Protein AF-A0A7S0WAU7-F1 (afdb_monomer)

Sequence (303 aa):
SALPYAQNYLKLSAKELQRYGIVAAFPWTVKPIIGMTSDLFPIGGYHKRYYIALTSIIGSAAIIMLAMTDFKPGMGPMYVLGLLAVNAQVATADLLTEGKYTERMRENPSKSSDMVSFVWMCITLGGVFATVVSFFSIRSKNYNSLLWIAVPLSAQAVFTSLAGWLPEEKVGDPDAESATKRAQGKELWRKNFAVFAMSIFMAIMCLLLAVVQFLQLSNSYVDLAVTLGVTFVLSVSMYVCLPRPIANVTFFLFLTSVLSVSFGSAMSYWFTVDEKCLPDGPHFDYLFYSVYTSIIARVCGAI

Mean predicted aligned error: 9.26 Å

Radius of gyration: 21.39 Å; Cα contacts (8 Å, |Δi|>4): 270; chains: 1; bounding box: 53×40×62 Å

Foldseek 3Di:
DCQVVCCVALVDDLLLVVLLVLLLLLLLLCLVVLLLCLLLAPDQQHSQLVSLLVLLVQLLVLLVVVLPDRDHHPCSVSVSVSSNSVNNNVSSLVSSVVVQVVVVCVVPVPCNVVSVLVVVVVVLVVLLVLLVVVLVCVVVVNCSVSSVVVNVVSVVSNVCSVVCVRVTDGHPDSVVVSVVSVVVVVVVCVVQVLVVVLSVVSSVLSVVLSVCSVPPVDDPPVNVVSVVVSLVVNLVSLVVRDDPVVSVVVSVVSVVVVVPPPCPSVVVCQACPDCVVPVPGVNDDPSCVRRVVSNVCSVVVSD

Structure (mmCIF, N/CA/C/O backbone):
data_AF-A0A7S0WAU7-F1
#
_entry.id   AF-A0A7S0WAU7-F1
#
loop_
_atom_site.group_PDB
_atom_site.id
_atom_site.type_symbol
_atom_site.label_atom_id
_atom_site.label_alt_id
_atom_site.label_comp_id
_atom_site.label_asym_id
_atom_site.label_entity_id
_atom_site.label_seq_id
_atom_site.pdbx_PDB_ins_code
_atom_site.Cartn_x
_atom_site.Cartn_y
_atom_site.Cartn_z
_atom_site.occupancy
_atom_site.B_iso_or_equiv
_atom_site.auth_seq_id
_atom_site.auth_comp_id
_atom_site.auth_asym_id
_atom_site.auth_atom_id
_atom_site.pdbx_PDB_model_num
ATOM 1 N N . SER A 1 1 ? 9.818 4.533 -6.960 1.00 42.19 1 SER A N 1
ATOM 2 C CA . SER A 1 1 ? 9.218 4.242 -8.276 1.00 42.19 1 SER A CA 1
ATOM 3 C C . SER A 1 1 ? 9.916 3.049 -8.907 1.00 42.19 1 SER A C 1
ATOM 5 O O . SER A 1 1 ? 11.106 3.131 -9.160 1.00 42.19 1 SER A O 1
ATOM 7 N N . ALA A 1 2 ? 9.204 1.938 -9.122 1.00 52.84 2 ALA A N 1
ATOM 8 C CA . ALA A 1 2 ? 9.706 0.721 -9.785 1.00 52.84 2 ALA A CA 1
ATOM 9 C C . ALA A 1 2 ? 9.838 0.852 -11.322 1.00 52.84 2 ALA A C 1
ATOM 11 O O . ALA A 1 2 ? 10.379 -0.028 -11.989 1.00 52.84 2 ALA A O 1
ATOM 12 N N . LEU A 1 3 ? 9.348 1.968 -11.874 1.00 55.91 3 LEU A N 1
ATOM 13 C CA . LEU A 1 3 ? 9.282 2.285 -13.302 1.00 55.91 3 LEU A CA 1
ATOM 14 C C . LEU A 1 3 ? 10.576 2.008 -14.093 1.00 55.91 3 LEU A C 1
ATOM 16 O O . LEU A 1 3 ? 10.511 1.262 -15.071 1.00 55.91 3 LEU A O 1
ATOM 20 N N . PRO A 1 4 ? 11.753 2.528 -13.683 1.00 55.75 4 PRO A N 1
ATOM 21 C CA . PRO A 1 4 ? 12.964 2.364 -14.479 1.00 55.75 4 PRO A CA 1
ATOM 22 C C . PRO A 1 4 ? 13.487 0.922 -14.464 1.00 55.75 4 PRO A C 1
ATOM 24 O O . PRO A 1 4 ? 14.141 0.509 -15.415 1.00 55.75 4 PRO A O 1
ATOM 27 N N . TYR A 1 5 ? 13.161 0.120 -13.444 1.00 62.34 5 TYR A N 1
ATOM 28 C CA . TYR A 1 5 ? 13.482 -1.309 -13.429 1.00 62.34 5 TYR A CA 1
ATOM 29 C C . TYR A 1 5 ? 12.601 -2.090 -14.411 1.00 62.34 5 TYR A C 1
ATOM 31 O O . TYR A 1 5 ? 13.092 -2.837 -15.261 1.00 62.34 5 TYR A O 1
ATOM 39 N N . ALA A 1 6 ? 11.290 -1.853 -14.329 1.00 59.53 6 ALA A N 1
ATOM 40 C CA . ALA A 1 6 ? 10.283 -2.501 -15.159 1.00 59.53 6 ALA A CA 1
ATOM 41 C C . ALA A 1 6 ? 10.457 -2.211 -16.663 1.00 59.53 6 ALA A C 1
ATOM 43 O O . ALA A 1 6 ? 10.253 -3.094 -17.495 1.00 59.53 6 ALA A O 1
ATOM 44 N N . GLN A 1 7 ? 10.880 -0.998 -17.018 1.00 61.16 7 GLN A N 1
ATOM 45 C CA . GLN A 1 7 ? 11.096 -0.609 -18.413 1.00 61.16 7 GLN A CA 1
ATOM 46 C C . GLN A 1 7 ? 12.481 -1.018 -18.936 1.00 61.16 7 GLN A C 1
ATOM 48 O O . GLN A 1 7 ? 12.584 -1.518 -20.056 1.00 61.16 7 GLN A O 1
ATOM 53 N N . ASN A 1 8 ? 13.550 -0.877 -18.141 1.00 60.06 8 ASN A N 1
ATOM 54 C CA . ASN A 1 8 ? 14.903 -1.143 -18.642 1.00 60.06 8 ASN A CA 1
ATOM 55 C C . ASN A 1 8 ? 15.280 -2.631 -18.651 1.00 60.06 8 ASN A C 1
ATOM 57 O O . ASN A 1 8 ? 15.944 -3.056 -19.600 1.00 60.06 8 ASN A O 1
ATOM 61 N N . TYR A 1 9 ? 14.845 -3.414 -17.655 1.00 59.84 9 TYR A N 1
ATOM 62 C CA . TYR A 1 9 ? 15.254 -4.819 -17.474 1.00 59.84 9 TYR A CA 1
ATOM 63 C C . TYR A 1 9 ? 14.159 -5.806 -17.862 1.00 59.84 9 TYR A C 1
ATOM 65 O O . TYR A 1 9 ? 14.396 -6.718 -18.651 1.00 59.84 9 TYR A O 1
ATOM 73 N N . LEU A 1 10 ? 12.940 -5.586 -17.364 1.00 59.41 10 LEU A N 1
ATOM 74 C CA . LEU A 1 10 ? 11.794 -6.430 -17.706 1.00 59.41 10 LEU A CA 1
ATOM 75 C C . LEU A 1 10 ? 11.243 -6.136 -19.114 1.00 59.41 10 LEU A C 1
ATOM 77 O O . LEU A 1 10 ? 10.466 -6.939 -19.626 1.00 59.41 10 LEU A O 1
ATOM 81 N N . LYS A 1 11 ? 11.663 -5.020 -19.737 1.00 65.44 11 LYS A N 1
ATOM 82 C CA . LYS A 1 11 ? 11.239 -4.562 -21.075 1.00 65.44 11 LYS A CA 1
ATOM 83 C C . LYS A 1 11 ? 9.715 -4.511 -21.232 1.00 65.44 11 LYS A C 1
ATOM 85 O O . LYS A 1 11 ? 9.191 -4.764 -22.312 1.00 65.44 11 LYS A O 1
ATOM 90 N N . LEU A 1 12 ? 9.011 -4.180 -20.149 1.00 68.50 12 LEU A N 1
ATOM 91 C CA . LEU A 1 12 ? 7.556 -4.096 -20.159 1.00 68.50 12 LEU A CA 1
ATOM 92 C C . LEU A 1 12 ? 7.102 -2.894 -20.981 1.00 68.50 12 LEU A C 1
ATOM 94 O O . LEU A 1 12 ? 7.615 -1.783 -20.827 1.00 68.50 12 LEU A O 1
ATOM 98 N N . SER A 1 13 ? 6.092 -3.110 -21.818 1.00 71.19 13 SER A N 1
ATOM 99 C CA . SER A 1 13 ? 5.395 -2.024 -22.495 1.00 71.19 13 SER A CA 1
ATOM 100 C C . SER A 1 13 ? 4.678 -1.123 -21.482 1.00 71.19 13 SER A C 1
ATOM 102 O O . SER A 1 13 ? 4.304 -1.550 -20.386 1.00 71.19 13 SER A O 1
ATOM 104 N N . ALA A 1 14 ? 4.412 0.132 -21.859 1.00 68.88 14 ALA A N 1
ATOM 105 C CA . ALA A 1 14 ? 3.644 1.056 -21.018 1.00 68.88 14 ALA A CA 1
ATOM 106 C C . ALA A 1 14 ? 2.261 0.489 -20.626 1.00 68.88 14 ALA A C 1
ATOM 108 O O . ALA A 1 14 ? 1.788 0.721 -19.514 1.00 68.88 14 ALA A O 1
ATOM 109 N N . LYS A 1 15 ? 1.646 -0.311 -21.513 1.00 70.94 15 LYS A N 1
ATOM 110 C CA . LYS A 1 15 ? 0.367 -0.993 -21.266 1.00 70.94 15 LYS A CA 1
ATOM 111 C C . LYS A 1 15 ? 0.488 -2.072 -20.187 1.00 70.94 15 LYS A C 1
ATOM 113 O O . LYS A 1 15 ? -0.339 -2.121 -19.280 1.00 70.94 15 LYS A O 1
ATOM 118 N N . GLU A 1 16 ? 1.512 -2.921 -20.260 1.00 73.75 16 GLU A N 1
ATOM 119 C CA . GLU A 1 16 ? 1.758 -3.964 -19.252 1.00 73.75 16 GLU A CA 1
ATOM 120 C C . GLU A 1 16 ? 2.086 -3.357 -17.892 1.00 73.75 16 GLU A C 1
ATOM 122 O O . GLU A 1 16 ? 1.548 -3.794 -16.881 1.00 73.75 16 GLU A O 1
ATOM 127 N N . LEU A 1 17 ? 2.900 -2.301 -17.866 1.00 74.44 17 LEU A N 1
ATOM 128 C CA . LEU A 1 17 ? 3.250 -1.594 -16.639 1.00 74.44 17 LEU A CA 1
ATOM 129 C C . LEU A 1 17 ? 2.022 -1.003 -15.934 1.00 74.44 17 LEU A C 1
ATOM 131 O O . LEU A 1 17 ? 1.900 -1.113 -14.714 1.00 74.44 17 LEU A O 1
ATOM 135 N N . GLN A 1 18 ? 1.097 -0.415 -16.695 1.00 74.62 18 GLN A N 1
ATOM 136 C CA . GLN A 1 18 ? -0.144 0.129 -16.149 1.00 74.62 18 GLN A CA 1
ATOM 137 C C . GLN A 1 18 ? -1.053 -0.972 -15.585 1.00 74.62 18 GLN A C 1
ATOM 139 O O . GLN A 1 18 ? -1.541 -0.837 -14.464 1.00 74.62 18 GLN A O 1
ATOM 144 N N . ARG A 1 19 ? -1.231 -2.084 -16.311 1.00 76.38 19 ARG A N 1
ATOM 145 C CA . ARG A 1 19 ? -2.020 -3.240 -15.841 1.00 76.38 19 ARG A CA 1
ATOM 146 C C . ARG A 1 19 ? -1.427 -3.849 -14.570 1.00 76.38 19 ARG A C 1
ATOM 148 O O . ARG A 1 19 ? -2.118 -4.046 -13.577 1.00 76.38 19 ARG A O 1
ATOM 155 N N . TYR A 1 20 ? -0.123 -4.090 -14.571 1.00 80.50 20 TYR A N 1
ATOM 156 C CA . TYR A 1 20 ? 0.598 -4.629 -13.424 1.00 80.50 20 TYR A CA 1
ATOM 157 C C . TYR A 1 20 ? 0.595 -3.696 -12.212 1.00 80.50 20 TYR A C 1
ATOM 159 O O . TYR A 1 20 ? 0.521 -4.174 -11.080 1.00 80.50 20 TYR A O 1
ATOM 167 N N . GLY A 1 21 ? 0.606 -2.379 -12.428 1.00 79.38 21 GLY A N 1
ATOM 168 C CA . GLY A 1 21 ? 0.433 -1.394 -11.362 1.00 79.38 21 GLY A CA 1
ATOM 169 C C . GLY A 1 21 ? -0.916 -1.520 -10.650 1.00 79.38 21 GLY A C 1
ATOM 170 O O . GLY A 1 21 ? -0.960 -1.453 -9.424 1.00 79.38 21 GLY A O 1
ATOM 171 N N . ILE A 1 22 ? -1.999 -1.769 -11.395 1.00 79.75 22 ILE A N 1
ATOM 172 C CA . ILE A 1 22 ? -3.343 -1.960 -10.825 1.00 79.75 22 ILE A CA 1
ATOM 173 C C . ILE A 1 22 ? -3.385 -3.221 -9.955 1.00 79.75 22 ILE A C 1
ATOM 175 O O . ILE A 1 22 ? -3.858 -3.171 -8.820 1.00 79.75 22 ILE A O 1
ATOM 179 N N . VAL A 1 23 ? -2.821 -4.332 -10.441 1.00 83.19 23 VAL A N 1
ATOM 180 C CA . VAL A 1 23 ? -2.742 -5.591 -9.679 1.00 83.19 23 VAL A CA 1
ATOM 181 C C . VAL A 1 23 ? -1.904 -5.418 -8.409 1.00 83.19 23 VAL A C 1
ATOM 183 O O . VAL A 1 23 ? -2.325 -5.833 -7.332 1.00 83.19 23 VAL A O 1
ATOM 186 N N . ALA A 1 24 ? -0.745 -4.762 -8.502 1.00 86.31 24 ALA A N 1
ATOM 187 C CA . ALA A 1 24 ? 0.115 -4.513 -7.346 1.00 86.31 24 ALA A CA 1
ATOM 188 C C . ALA A 1 24 ? -0.554 -3.615 -6.287 1.00 86.31 24 ALA A C 1
ATOM 190 O O . ALA A 1 24 ? -0.284 -3.774 -5.099 1.00 86.31 24 ALA A O 1
ATOM 191 N N . ALA A 1 25 ? -1.443 -2.702 -6.695 1.00 84.75 25 ALA A N 1
ATOM 192 C CA . ALA A 1 25 ? -2.171 -1.807 -5.797 1.00 84.75 25 ALA A CA 1
ATOM 193 C C . ALA A 1 25 ? -3.429 -2.436 -5.162 1.00 84.75 25 ALA A C 1
ATOM 195 O O . ALA A 1 25 ? -4.018 -1.841 -4.260 1.00 84.75 25 ALA A O 1
ATOM 196 N N . PHE A 1 26 ? -3.830 -3.643 -5.570 1.00 85.56 26 PHE A N 1
ATOM 197 C CA . PHE A 1 26 ? -5.031 -4.317 -5.066 1.00 85.56 26 PHE A CA 1
ATOM 198 C C . PHE A 1 26 ? -5.158 -4.382 -3.525 1.00 85.56 26 PHE A C 1
ATOM 200 O O . PHE A 1 26 ? -6.258 -4.140 -3.016 1.00 85.56 26 PHE A O 1
ATOM 207 N N . PRO A 1 27 ? -4.085 -4.638 -2.742 1.00 88.62 27 PRO A N 1
ATOM 208 C CA . PRO A 1 27 ? -4.195 -4.717 -1.285 1.00 88.62 27 PRO A CA 1
ATOM 209 C C . PRO A 1 27 ? -4.743 -3.448 -0.615 1.00 88.62 27 PRO A C 1
ATOM 211 O O . PRO A 1 27 ? -5.372 -3.522 0.440 1.00 88.62 27 PRO A O 1
ATOM 214 N N . TRP A 1 28 ? -4.563 -2.283 -1.242 1.00 86.44 28 TRP A N 1
ATOM 215 C CA . TRP A 1 28 ? -5.083 -1.012 -0.741 1.00 86.44 28 TRP A CA 1
ATOM 216 C C . TRP A 1 28 ? -6.614 -0.945 -0.775 1.00 86.44 28 TRP A C 1
ATOM 218 O O . TRP A 1 28 ? -7.217 -0.288 0.071 1.00 86.44 28 TRP A O 1
ATOM 228 N N . THR A 1 29 ? -7.259 -1.657 -1.703 1.00 82.69 29 THR A N 1
ATOM 229 C CA . THR A 1 29 ? -8.723 -1.704 -1.823 1.00 82.69 29 THR A CA 1
ATOM 230 C C . THR A 1 29 ? -9.367 -2.595 -0.762 1.00 82.69 29 THR A C 1
ATOM 232 O O . THR A 1 29 ? -10.484 -2.331 -0.325 1.00 82.69 29 THR A O 1
ATOM 235 N N . VAL A 1 30 ? -8.672 -3.6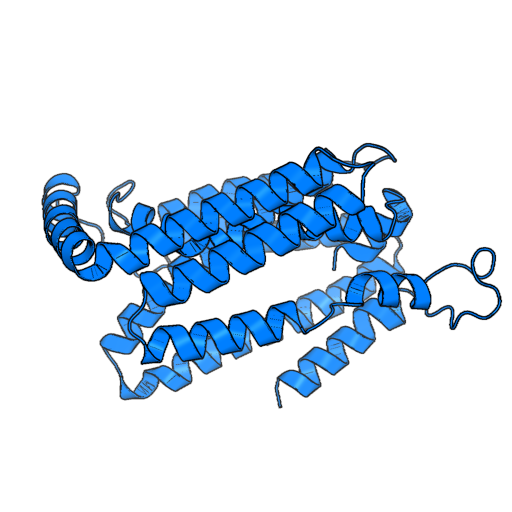42 -0.313 1.00 81.94 30 VAL A N 1
ATOM 236 C CA . VAL A 1 30 ? -9.207 -4.609 0.664 1.00 81.94 30 VAL A CA 1
ATOM 237 C C . VAL A 1 30 ? -8.931 -4.226 2.118 1.00 81.94 30 VAL A C 1
ATOM 239 O O . VAL A 1 30 ? -9.275 -4.986 3.024 1.00 81.94 30 VAL A O 1
ATOM 242 N N . LYS A 1 31 ? -8.378 -3.031 2.362 1.00 85.31 31 LYS A N 1
ATOM 243 C CA . LYS A 1 31 ? -8.154 -2.471 3.702 1.00 85.31 31 LYS A CA 1
ATOM 244 C C . LYS A 1 31 ? -9.345 -2.671 4.653 1.00 85.31 31 LYS A C 1
ATOM 246 O O . LYS A 1 31 ? -9.125 -3.243 5.717 1.00 85.31 31 LYS A O 1
ATOM 251 N N . PRO A 1 32 ? -10.604 -2.324 4.304 1.00 81.00 32 PRO A N 1
ATOM 252 C CA . PRO A 1 32 ? -11.725 -2.514 5.227 1.00 81.00 32 PRO A CA 1
ATOM 253 C C . PRO A 1 32 ? -11.828 -3.952 5.753 1.00 81.00 32 PRO A C 1
ATOM 255 O O . PRO A 1 32 ? -12.038 -4.165 6.942 1.00 81.00 32 PRO A O 1
ATOM 258 N N . ILE A 1 33 ? -11.618 -4.948 4.886 1.00 82.00 33 ILE A N 1
ATOM 259 C CA . ILE A 1 33 ? -11.690 -6.373 5.241 1.00 82.00 33 ILE A CA 1
ATOM 260 C C . ILE A 1 33 ? -10.567 -6.751 6.212 1.00 82.00 33 ILE A C 1
ATOM 262 O O . ILE A 1 33 ? -10.819 -7.456 7.192 1.00 82.00 33 ILE A O 1
ATOM 266 N N . ILE A 1 34 ? -9.350 -6.258 5.968 1.00 86.81 34 ILE A N 1
ATOM 267 C CA . ILE A 1 34 ? -8.188 -6.488 6.837 1.00 86.81 34 ILE A CA 1
ATOM 268 C C . ILE A 1 34 ? -8.464 -5.936 8.240 1.00 86.81 34 ILE A C 1
ATOM 270 O O . ILE A 1 34 ? -8.328 -6.674 9.213 1.00 86.81 34 ILE A O 1
ATOM 274 N N . GLY A 1 35 ? -8.932 -4.687 8.338 1.00 85.06 35 GLY A N 1
ATOM 275 C CA . GLY A 1 35 ? -9.224 -4.032 9.619 1.00 85.06 35 GLY A CA 1
ATOM 276 C C . GLY A 1 35 ? -10.292 -4.768 10.426 1.00 85.06 35 GLY A C 1
ATOM 277 O O . GLY A 1 35 ? -10.129 -5.039 11.614 1.00 85.06 35 GLY A O 1
ATOM 278 N N . MET A 1 36 ? -11.358 -5.204 9.757 1.00 78.75 36 MET A N 1
ATOM 279 C CA . MET A 1 36 ? -12.430 -5.957 10.412 1.00 78.75 36 MET A CA 1
ATOM 280 C C . MET A 1 36 ? -11.965 -7.328 10.894 1.00 78.75 36 MET A C 1
ATOM 282 O O . MET A 1 36 ? -12.346 -7.765 11.977 1.00 78.75 36 MET A O 1
ATOM 286 N N . THR A 1 37 ? -11.126 -8.005 10.111 1.00 83.81 37 THR A N 1
ATOM 287 C CA . THR A 1 37 ? -10.568 -9.303 10.501 1.00 83.81 37 THR A CA 1
ATOM 288 C C . THR A 1 37 ? -9.684 -9.156 11.738 1.00 83.81 37 THR A C 1
ATOM 290 O O . THR A 1 37 ? -9.855 -9.914 12.692 1.00 83.81 37 THR A O 1
ATOM 293 N N . SER A 1 38 ? -8.817 -8.139 11.770 1.00 86.81 38 SER A N 1
ATOM 294 C CA . SER A 1 38 ? -7.969 -7.855 12.933 1.00 86.81 38 SER A CA 1
ATOM 295 C C . SER A 1 38 ? -8.764 -7.498 14.191 1.00 86.81 38 SER A C 1
ATOM 297 O O . SER A 1 38 ? -8.427 -7.932 15.292 1.00 86.81 38 SER A O 1
ATOM 299 N N . ASP A 1 39 ? -9.868 -6.763 14.047 1.00 82.44 39 ASP A N 1
ATOM 300 C CA . ASP A 1 39 ? -10.689 -6.365 15.192 1.00 82.44 39 ASP A CA 1
ATOM 301 C C . ASP A 1 39 ? -11.539 -7.526 15.744 1.00 82.44 39 ASP A C 1
ATOM 303 O O . ASP A 1 39 ? -11.802 -7.574 16.946 1.00 82.44 39 ASP A O 1
ATOM 307 N N . LEU A 1 40 ? -11.946 -8.486 14.903 1.00 77.75 40 LEU A N 1
ATOM 308 C CA . LEU A 1 40 ? -12.774 -9.630 15.312 1.00 77.75 40 LEU A CA 1
ATOM 309 C C . LEU A 1 40 ? -11.974 -10.823 15.844 1.00 77.75 40 LEU A C 1
ATOM 311 O O . LEU A 1 40 ? -12.486 -11.560 16.687 1.00 77.75 40 LEU A O 1
ATOM 315 N N . PHE A 1 41 ? -10.763 -11.042 15.331 1.00 81.81 41 PHE A N 1
ATOM 316 C CA . PHE A 1 41 ? -9.967 -12.233 15.620 1.00 81.81 41 PHE A CA 1
ATOM 317 C C . PHE A 1 41 ? -8.581 -11.838 16.142 1.00 81.81 41 PHE A C 1
ATOM 319 O O . PHE A 1 41 ? -7.647 -11.707 15.345 1.00 81.81 41 PHE A O 1
ATOM 326 N N . PRO A 1 42 ? -8.406 -11.644 17.460 1.00 81.94 42 PRO A N 1
ATOM 327 C CA . PRO A 1 42 ? -7.094 -11.385 18.025 1.00 81.94 42 PRO A CA 1
ATOM 328 C C . PRO A 1 42 ? -6.203 -12.621 17.890 1.00 81.94 42 PRO A C 1
ATOM 330 O O . PRO A 1 42 ? -6.609 -13.751 18.153 1.00 81.94 42 PRO A O 1
ATOM 333 N N . ILE A 1 43 ? -4.950 -12.395 17.518 1.00 82.69 43 ILE A N 1
ATOM 334 C CA . ILE A 1 43 ? -3.915 -13.429 17.471 1.00 82.69 43 ILE A CA 1
ATOM 335 C C . ILE A 1 43 ? -3.082 -13.260 18.741 1.00 82.69 43 ILE A C 1
ATOM 337 O O . ILE A 1 43 ? -2.674 -12.151 19.066 1.00 82.69 43 ILE A O 1
ATOM 341 N N . GLY A 1 44 ? -2.862 -14.321 19.521 1.00 77.56 44 GLY A N 1
ATOM 342 C CA . GLY A 1 44 ? -2.036 -14.248 20.739 1.00 77.56 44 GLY A CA 1
ATOM 343 C C . GLY A 1 44 ? -2.491 -13.210 21.784 1.00 77.56 44 GLY A C 1
ATOM 344 O O . GLY A 1 44 ? -1.667 -12.737 22.566 1.00 77.56 44 GLY A O 1
ATOM 345 N N . GLY A 1 45 ? -3.776 -12.830 21.781 1.00 78.12 45 GLY A N 1
ATOM 346 C CA . GLY A 1 45 ? -4.339 -11.798 22.662 1.00 78.12 45 GLY A CA 1
ATOM 347 C C . GLY A 1 45 ? -4.123 -10.353 22.193 1.00 78.12 45 GLY A C 1
ATOM 348 O O . GLY A 1 45 ? -4.327 -9.437 22.982 1.00 78.12 45 GLY A O 1
ATOM 349 N N . TYR A 1 46 ? -3.711 -10.136 20.940 1.00 82.75 46 TYR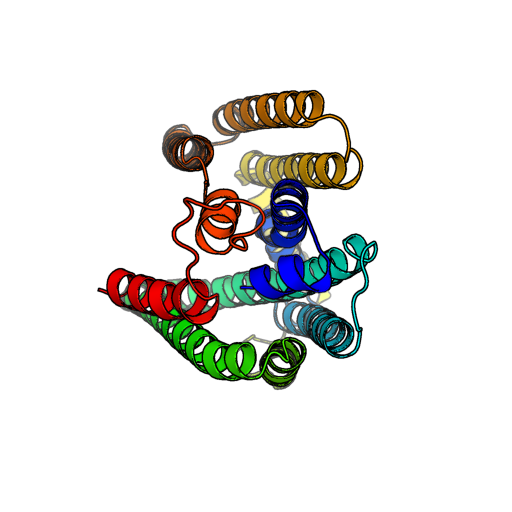 A N 1
ATOM 350 C CA . TYR A 1 46 ? -3.562 -8.810 20.333 1.00 82.75 46 TYR A CA 1
ATOM 351 C C . TYR A 1 46 ? -4.351 -8.740 19.021 1.00 82.75 46 TYR A C 1
ATOM 353 O O . TYR A 1 46 ? -4.280 -9.648 18.191 1.00 82.75 46 TYR A O 1
ATOM 361 N N . HIS A 1 47 ? -5.086 -7.653 18.814 1.00 81.75 47 HIS A N 1
ATOM 362 C CA . HIS A 1 47 ? -5.895 -7.427 17.620 1.00 81.75 47 HIS A CA 1
ATOM 363 C C . HIS A 1 47 ? -5.058 -6.973 16.430 1.00 81.75 47 HIS A C 1
ATOM 365 O O . HIS A 1 47 ? -5.326 -7.385 15.311 1.00 81.75 47 HIS A O 1
ATOM 371 N N . LYS A 1 48 ? -4.033 -6.142 16.639 1.00 86.31 48 LYS A N 1
ATOM 372 C CA . LYS A 1 48 ? -3.342 -5.445 15.542 1.00 86.31 48 LYS A CA 1
ATOM 373 C C . LYS A 1 48 ? -1.894 -5.906 15.383 1.00 86.31 48 LYS A C 1
ATOM 375 O O . LYS A 1 48 ? -1.452 -6.181 14.267 1.00 86.31 48 LYS A O 1
ATOM 380 N N . ARG A 1 49 ? -1.165 -6.074 16.492 1.00 86.62 49 ARG A N 1
ATOM 381 C CA . ARG A 1 49 ? 0.280 -6.369 16.518 1.00 86.62 49 ARG A CA 1
ATOM 382 C C . ARG A 1 49 ? 0.723 -7.516 15.604 1.00 86.62 49 ARG A C 1
ATOM 384 O O 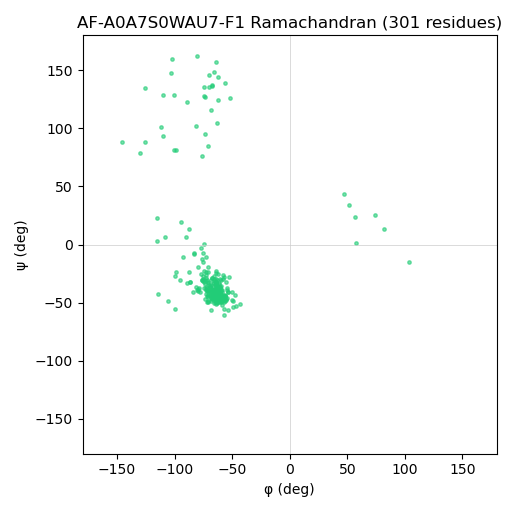. ARG A 1 49 ? 1.640 -7.348 14.801 1.00 86.62 49 ARG A O 1
ATOM 391 N N . TYR A 1 50 ? 0.101 -8.688 15.728 1.00 88.62 50 TYR A N 1
ATOM 392 C CA . TYR A 1 50 ? 0.547 -9.870 14.986 1.00 88.62 50 TYR A CA 1
ATOM 393 C C . TYR A 1 50 ? 0.121 -9.862 13.521 1.00 88.62 50 TYR A C 1
ATOM 395 O O . TYR A 1 50 ? 0.832 -10.435 12.702 1.00 88.62 50 TYR A O 1
ATOM 403 N N . TYR A 1 51 ? -0.963 -9.169 13.165 1.00 90.50 51 TYR A N 1
ATOM 404 C CA . TYR A 1 51 ? -1.314 -8.963 11.760 1.00 90.50 51 TYR A CA 1
ATOM 405 C C . TYR A 1 51 ? -0.233 -8.145 11.056 1.00 90.50 51 TYR A C 1
ATOM 407 O O . TYR A 1 51 ? 0.279 -8.590 10.033 1.00 90.50 51 TYR A O 1
ATOM 415 N N . ILE A 1 52 ? 0.195 -7.024 11.657 1.00 90.19 52 ILE A N 1
ATOM 416 C CA . ILE A 1 52 ? 1.293 -6.205 11.118 1.00 90.19 52 ILE A CA 1
ATOM 417 C C . ILE A 1 52 ? 2.587 -7.024 11.038 1.00 90.19 52 ILE A C 1
ATOM 419 O O . ILE A 1 52 ? 3.285 -6.967 10.025 1.00 90.19 52 ILE A O 1
ATOM 423 N N . ALA A 1 53 ? 2.906 -7.811 12.072 1.00 90.62 53 ALA A N 1
ATOM 424 C CA . ALA A 1 53 ? 4.110 -8.639 12.084 1.00 90.62 53 ALA A CA 1
ATOM 425 C C . ALA A 1 53 ? 4.100 -9.692 10.961 1.00 90.62 53 ALA A C 1
ATOM 427 O O . ALA A 1 53 ? 5.066 -9.780 10.205 1.00 90.62 53 ALA A O 1
ATOM 428 N N . LEU A 1 54 ? 3.009 -10.451 10.810 1.00 91.94 54 LEU A N 1
ATOM 429 C CA . LEU A 1 54 ? 2.878 -11.492 9.785 1.00 91.94 54 LEU A CA 1
ATOM 430 C C . LEU A 1 54 ? 2.966 -10.910 8.373 1.00 91.94 54 LEU A C 1
ATOM 432 O O . LEU A 1 54 ? 3.747 -11.399 7.555 1.00 91.94 54 LEU A O 1
ATOM 436 N N . THR A 1 55 ? 2.227 -9.834 8.088 1.00 91.69 55 THR A N 1
ATOM 437 C CA . THR A 1 55 ? 2.286 -9.196 6.767 1.00 91.69 55 THR A CA 1
ATOM 438 C C . THR A 1 55 ? 3.649 -8.568 6.505 1.00 91.69 55 THR A C 1
ATOM 440 O O . THR A 1 55 ? 4.125 -8.611 5.376 1.00 91.69 55 THR A O 1
ATOM 443 N N . SER A 1 56 ? 4.323 -8.046 7.535 1.00 91.31 56 SER A N 1
ATOM 444 C CA . SER A 1 56 ? 5.679 -7.498 7.404 1.00 91.31 56 SER A CA 1
ATOM 445 C C . SER A 1 56 ? 6.740 -8.566 7.171 1.00 91.31 56 SER A C 1
ATOM 447 O O . SER A 1 56 ? 7.697 -8.304 6.446 1.00 91.31 56 SER A O 1
ATOM 449 N N . ILE A 1 57 ? 6.582 -9.775 7.717 1.00 92.75 57 ILE A N 1
ATOM 450 C CA . ILE A 1 57 ? 7.467 -10.908 7.406 1.00 92.75 57 ILE A CA 1
ATOM 451 C C . ILE A 1 57 ? 7.314 -11.293 5.932 1.00 92.75 57 ILE A C 1
ATOM 453 O O . ILE A 1 57 ? 8.314 -11.402 5.223 1.00 92.75 57 ILE A O 1
ATOM 457 N N . ILE A 1 58 ? 6.072 -11.431 5.455 1.00 92.94 58 ILE A N 1
ATOM 458 C CA . ILE A 1 58 ? 5.771 -11.771 4.057 1.00 92.94 58 ILE A CA 1
ATOM 459 C C . ILE A 1 58 ? 6.311 -10.694 3.107 1.00 92.94 58 ILE A C 1
ATOM 461 O O . ILE A 1 58 ? 6.999 -11.015 2.140 1.00 92.94 58 ILE A O 1
ATOM 465 N N . GLY A 1 59 ? 6.045 -9.418 3.392 1.00 91.19 59 GLY A N 1
ATOM 466 C CA . GLY A 1 59 ? 6.522 -8.312 2.566 1.00 91.19 59 GLY A CA 1
ATOM 467 C C . GLY A 1 59 ? 8.046 -8.161 2.590 1.00 91.19 59 GLY A C 1
ATOM 468 O O . GLY A 1 59 ? 8.652 -7.979 1.537 1.00 91.19 59 GLY A O 1
ATOM 469 N N . SER A 1 60 ? 8.699 -8.368 3.739 1.00 90.69 60 SER A N 1
ATOM 470 C CA . SER A 1 60 ? 10.169 -8.375 3.822 1.00 90.69 60 SER A CA 1
ATOM 471 C C . SER A 1 60 ? 10.778 -9.516 3.006 1.00 90.69 60 SER A C 1
ATOM 473 O O . SER A 1 60 ? 11.728 -9.292 2.258 1.00 90.69 60 SER A O 1
ATOM 475 N N . ALA A 1 61 ? 10.208 -10.723 3.092 1.00 91.81 61 ALA A N 1
ATOM 476 C CA . ALA A 1 61 ? 10.628 -11.854 2.269 1.00 91.81 61 ALA A CA 1
ATOM 477 C C . ALA A 1 61 ? 10.428 -11.568 0.771 1.00 91.81 61 ALA A C 1
ATOM 479 O O . ALA A 1 61 ? 11.297 -11.894 -0.036 1.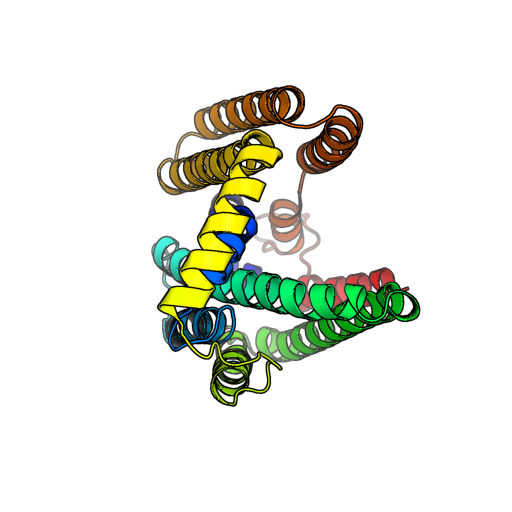00 91.81 61 ALA A O 1
ATOM 480 N N . ALA A 1 62 ? 9.333 -10.898 0.400 1.00 91.06 62 ALA A N 1
ATOM 481 C CA . ALA A 1 62 ? 9.085 -10.476 -0.973 1.00 91.06 62 ALA A CA 1
ATOM 482 C C . ALA A 1 62 ? 10.107 -9.436 -1.461 1.00 91.06 62 ALA A C 1
ATOM 484 O O . ALA A 1 62 ? 10.598 -9.565 -2.578 1.00 91.06 62 ALA A O 1
ATOM 485 N N . ILE A 1 63 ? 10.493 -8.450 -0.641 1.00 89.25 63 ILE A N 1
ATOM 486 C CA . ILE A 1 63 ? 11.552 -7.487 -1.002 1.00 89.25 63 ILE A CA 1
ATOM 487 C C . ILE A 1 63 ? 12.892 -8.198 -1.177 1.00 89.25 63 ILE A C 1
ATOM 489 O O . ILE A 1 63 ? 13.597 -7.911 -2.139 1.00 89.25 63 ILE A O 1
ATOM 493 N N . ILE A 1 64 ? 13.234 -9.146 -0.300 1.00 89.62 64 ILE A N 1
ATOM 494 C CA . ILE A 1 64 ? 14.462 -9.944 -0.430 1.00 89.62 64 ILE A CA 1
ATOM 495 C C . ILE A 1 64 ? 14.431 -10.756 -1.729 1.00 89.62 64 ILE A C 1
ATOM 497 O O . ILE A 1 64 ? 15.391 -10.719 -2.495 1.00 89.62 64 ILE A O 1
ATOM 501 N N . MET A 1 65 ? 13.314 -11.428 -2.026 1.00 89.88 65 MET A N 1
ATOM 502 C CA . MET A 1 65 ? 13.128 -12.155 -3.284 1.00 89.88 65 MET A CA 1
ATOM 503 C C . MET A 1 65 ? 13.308 -11.227 -4.491 1.00 89.88 65 MET A C 1
ATOM 505 O O . MET A 1 65 ? 14.021 -11.574 -5.431 1.00 89.88 65 MET A O 1
ATOM 509 N N . LEU A 1 66 ? 12.705 -10.034 -4.454 1.00 86.12 66 LEU A N 1
ATOM 510 C CA . LEU A 1 66 ? 12.845 -9.026 -5.504 1.00 86.12 66 LEU A CA 1
ATOM 511 C C . LEU A 1 66 ? 14.294 -8.519 -5.628 1.00 86.12 66 LEU A C 1
ATOM 513 O O . LEU A 1 66 ? 14.737 -8.256 -6.739 1.00 86.12 66 LEU A O 1
ATOM 517 N N . ALA A 1 67 ? 15.029 -8.388 -4.521 1.00 84.81 67 ALA A N 1
ATOM 518 C CA . ALA A 1 67 ? 16.408 -7.894 -4.495 1.00 84.81 67 ALA A CA 1
ATOM 519 C C . ALA A 1 67 ? 17.442 -8.933 -4.963 1.00 84.81 67 ALA A C 1
ATOM 521 O O . ALA A 1 67 ? 18.488 -8.561 -5.497 1.00 84.81 67 ALA A O 1
ATOM 522 N N . MET A 1 68 ? 17.167 -10.222 -4.734 1.00 85.00 68 MET A N 1
ATOM 523 C CA . MET A 1 68 ? 18.044 -11.339 -5.103 1.00 85.00 68 MET A CA 1
ATOM 524 C C . MET A 1 68 ? 17.811 -11.852 -6.526 1.00 85.00 68 MET A C 1
ATOM 526 O O . MET A 1 68 ? 18.690 -12.499 -7.090 1.00 85.00 68 MET A O 1
ATOM 530 N N . THR A 1 69 ? 16.624 -11.624 -7.088 1.00 82.81 69 THR A N 1
ATOM 531 C CA . THR A 1 69 ? 16.256 -12.175 -8.394 1.00 82.81 69 THR A CA 1
ATOM 532 C C . THR A 1 69 ? 16.655 -11.220 -9.510 1.00 82.81 69 THR A C 1
ATOM 534 O O . THR A 1 69 ? 16.164 -10.096 -9.580 1.00 82.81 69 THR A O 1
ATOM 537 N N . ASP A 1 70 ? 17.471 -11.698 -10.446 1.00 79.44 70 ASP A N 1
ATOM 538 C CA . ASP A 1 70 ? 17.709 -10.994 -11.704 1.00 79.44 70 ASP A CA 1
ATOM 539 C C . ASP A 1 70 ? 16.573 -11.291 -12.684 1.00 79.44 70 ASP A C 1
ATOM 541 O O . ASP A 1 70 ? 16.489 -12.361 -13.295 1.00 79.44 70 ASP A O 1
ATOM 545 N N . PHE A 1 71 ? 15.659 -10.334 -12.814 1.00 74.00 71 PHE A N 1
ATOM 546 C CA . PHE A 1 71 ? 14.477 -10.493 -13.643 1.00 74.00 71 PHE A CA 1
ATOM 547 C C . PHE A 1 71 ? 14.807 -10.405 -15.139 1.00 74.00 71 PHE A C 1
ATOM 549 O O . PHE A 1 71 ? 15.395 -9.434 -15.616 1.00 74.00 71 PHE A O 1
ATOM 556 N N . LYS A 1 72 ? 14.369 -11.416 -15.896 1.00 75.44 72 LYS A N 1
ATOM 557 C CA . LYS A 1 72 ? 14.475 -11.485 -17.363 1.00 75.44 72 LYS A CA 1
ATOM 558 C C . LYS A 1 72 ? 13.135 -11.147 -18.038 1.00 75.44 72 LYS A C 1
ATOM 560 O O . LYS A 1 72 ? 12.086 -11.284 -17.397 1.00 75.44 72 LYS A O 1
ATOM 565 N N . PRO A 1 73 ? 13.131 -10.763 -19.332 1.00 68.56 73 PRO A N 1
ATOM 566 C CA . PRO A 1 73 ? 11.897 -10.609 -20.103 1.00 68.56 73 PRO A CA 1
ATOM 567 C C . PRO A 1 73 ? 11.028 -11.876 -20.006 1.00 68.56 73 PRO A C 1
ATOM 569 O O . PRO A 1 73 ? 11.517 -12.980 -20.234 1.00 68.56 73 PRO A O 1
ATOM 572 N N . GLY A 1 74 ? 9.761 -11.721 -19.606 1.00 71.31 74 GLY A N 1
ATOM 573 C CA . GLY A 1 74 ? 8.827 -12.828 -19.335 1.00 71.31 74 GLY A CA 1
ATOM 574 C C . GLY A 1 74 ? 8.577 -13.129 -17.848 1.00 71.31 74 GLY A C 1
ATOM 575 O O . GLY A 1 74 ? 7.568 -13.744 -17.517 1.00 71.31 74 GLY A O 1
ATOM 576 N N . MET A 1 75 ? 9.408 -12.624 -16.927 1.00 79.06 75 MET A N 1
ATOM 577 C CA . MET A 1 75 ? 9.210 -12.780 -15.472 1.00 79.06 75 MET A CA 1
ATOM 578 C C . MET A 1 75 ? 8.319 -11.690 -14.840 1.00 79.06 75 MET A C 1
ATOM 580 O O . MET A 1 75 ? 8.263 -11.560 -13.616 1.00 79.06 75 MET A O 1
ATOM 584 N N . GLY A 1 76 ? 7.605 -10.911 -15.660 1.00 77.44 76 GLY A N 1
ATOM 585 C CA . GLY A 1 76 ? 6.700 -9.842 -15.215 1.00 77.44 76 GLY A CA 1
ATOM 586 C C . GLY A 1 76 ? 5.703 -10.279 -14.130 1.00 77.44 76 GLY A C 1
ATOM 587 O O . GLY A 1 76 ? 5.640 -9.621 -13.094 1.00 77.44 76 GLY A O 1
ATOM 588 N N . PRO A 1 77 ? 4.997 -11.417 -14.276 1.00 80.56 77 PRO A N 1
ATOM 589 C CA . PRO A 1 77 ? 4.077 -11.919 -13.254 1.00 80.56 77 PRO A CA 1
ATOM 590 C C . PRO A 1 77 ? 4.711 -12.123 -11.870 1.00 80.56 77 PRO A C 1
ATOM 592 O O . PRO A 1 77 ? 4.141 -11.710 -10.864 1.00 80.56 77 PRO A O 1
ATOM 595 N N . MET A 1 78 ? 5.912 -12.707 -11.804 1.00 83.75 78 MET A N 1
ATOM 596 C CA . MET A 1 78 ? 6.625 -12.939 -10.540 1.00 83.75 78 MET A CA 1
ATOM 597 C C . MET A 1 78 ? 7.020 -11.620 -9.867 1.00 83.75 78 MET A C 1
ATOM 599 O O . MET A 1 78 ? 6.895 -11.480 -8.651 1.00 83.75 78 MET A O 1
ATOM 603 N N . TYR A 1 79 ? 7.443 -10.635 -10.662 1.00 84.06 79 TYR A N 1
ATOM 604 C CA . TYR A 1 79 ? 7.744 -9.293 -10.172 1.00 84.06 79 TYR A CA 1
ATOM 605 C C . TYR A 1 79 ? 6.507 -8.630 -9.547 1.00 84.06 79 TYR A C 1
ATOM 607 O O . TYR A 1 79 ? 6.573 -8.075 -8.451 1.00 84.06 79 TYR A O 1
ATOM 615 N N . VAL A 1 80 ? 5.354 -8.751 -10.208 1.00 85.25 80 VAL A N 1
ATOM 616 C CA . VAL A 1 80 ? 4.078 -8.195 -9.734 1.00 85.25 80 VAL A CA 1
ATOM 617 C C . VAL A 1 80 ? 3.585 -8.882 -8.474 1.00 85.25 80 VAL A C 1
ATOM 619 O O . VAL A 1 80 ? 3.117 -8.197 -7.572 1.00 85.25 80 VAL A O 1
ATOM 622 N N . LEU A 1 81 ? 3.721 -10.206 -8.370 1.00 86.69 81 LEU A N 1
ATOM 623 C CA . LEU A 1 81 ? 3.378 -10.937 -7.148 1.00 86.69 81 LEU A CA 1
ATOM 624 C C . LEU A 1 81 ? 4.241 -10.489 -5.962 1.00 86.69 81 LEU A C 1
ATOM 626 O O . LEU A 1 81 ? 3.716 -10.285 -4.867 1.00 86.69 81 LEU A O 1
ATOM 630 N N . GLY A 1 82 ? 5.538 -10.257 -6.188 1.00 89.12 82 GLY A N 1
ATOM 631 C CA . GLY A 1 82 ? 6.417 -9.658 -5.185 1.00 89.12 82 GLY A CA 1
ATOM 632 C C . GLY A 1 82 ? 5.935 -8.267 -4.767 1.00 89.12 82 GLY A C 1
ATOM 633 O O . GLY A 1 82 ? 5.763 -8.004 -3.579 1.00 89.12 82 GLY A O 1
ATOM 634 N N . LEU A 1 83 ? 5.633 -7.389 -5.730 1.00 88.06 83 LEU A N 1
ATOM 635 C CA . LEU A 1 83 ? 5.100 -6.053 -5.439 1.00 88.06 83 LEU A CA 1
ATOM 636 C C . LEU A 1 83 ? 3.743 -6.092 -4.727 1.00 88.06 83 LEU A C 1
ATOM 638 O O . LEU A 1 83 ? 3.500 -5.257 -3.859 1.00 88.06 83 LEU A O 1
ATOM 642 N N . LEU A 1 84 ? 2.872 -7.043 -5.057 1.00 90.00 84 LEU A N 1
ATOM 643 C CA . LEU A 1 84 ? 1.588 -7.240 -4.390 1.00 90.00 84 LEU A CA 1
ATOM 644 C C . LEU A 1 84 ? 1.798 -7.601 -2.917 1.00 90.00 84 LEU A C 1
ATOM 646 O O . LEU A 1 84 ? 1.153 -7.013 -2.054 1.00 90.00 84 LEU A O 1
ATOM 650 N N . ALA A 1 85 ? 2.734 -8.503 -2.611 1.00 91.44 85 ALA A N 1
ATOM 651 C CA . ALA A 1 85 ? 3.072 -8.858 -1.232 1.00 91.44 85 ALA A CA 1
ATOM 652 C C . ALA A 1 85 ? 3.634 -7.660 -0.442 1.00 91.44 85 ALA A C 1
ATOM 654 O O . ALA A 1 85 ? 3.245 -7.439 0.707 1.00 91.44 85 ALA A O 1
ATOM 655 N N . VAL A 1 86 ? 4.479 -6.834 -1.069 1.00 91.00 86 VAL A N 1
ATOM 656 C CA . VAL A 1 86 ? 4.978 -5.586 -0.464 1.00 91.00 86 VAL A CA 1
ATOM 657 C C . VAL A 1 86 ? 3.844 -4.591 -0.218 1.00 91.00 86 VAL A C 1
ATOM 659 O O . VAL A 1 86 ? 3.740 -4.020 0.863 1.00 91.00 86 VAL A O 1
ATOM 662 N N . ASN A 1 87 ? 2.946 -4.400 -1.184 1.00 91.19 87 ASN A N 1
ATOM 663 C CA . ASN A 1 87 ? 1.793 -3.517 -1.006 1.00 91.19 87 ASN A CA 1
ATOM 664 C C . ASN A 1 87 ? 0.824 -4.043 0.058 1.00 91.19 87 ASN A C 1
ATOM 666 O O . ASN A 1 87 ? 0.237 -3.245 0.779 1.00 91.19 87 ASN A O 1
ATOM 670 N N . ALA A 1 88 ? 0.685 -5.362 0.208 1.00 91.12 88 ALA A N 1
ATOM 671 C CA . ALA A 1 88 ? -0.123 -5.962 1.265 1.00 91.12 88 ALA A CA 1
ATOM 672 C C . ALA A 1 88 ? 0.443 -5.675 2.658 1.00 91.12 88 ALA A C 1
ATOM 674 O O . ALA A 1 88 ? -0.318 -5.327 3.563 1.00 91.12 88 ALA A O 1
ATOM 675 N N . GLN A 1 89 ? 1.768 -5.742 2.819 1.00 92.56 89 GLN A N 1
ATOM 676 C CA . GLN A 1 89 ? 2.436 -5.283 4.035 1.00 92.56 89 GLN A CA 1
ATOM 677 C C . GLN A 1 89 ? 2.122 -3.815 4.319 1.00 92.56 89 GLN A C 1
ATOM 679 O O . GLN A 1 89 ? 1.654 -3.499 5.412 1.00 92.56 89 GLN A O 1
ATOM 684 N N . VAL A 1 90 ? 2.385 -2.927 3.355 1.00 90.75 90 VAL A N 1
ATOM 685 C CA . VAL A 1 90 ? 2.245 -1.480 3.561 1.00 90.75 90 VAL A CA 1
ATOM 686 C C . VAL A 1 90 ? 0.790 -1.115 3.853 1.00 90.75 90 VAL A C 1
ATOM 688 O O . VAL A 1 90 ? 0.534 -0.423 4.830 1.00 90.75 90 VAL A O 1
ATOM 691 N N . ALA A 1 91 ? -0.168 -1.638 3.084 1.00 91.94 91 ALA A N 1
ATOM 692 C CA . ALA A 1 91 ? -1.590 -1.370 3.284 1.00 91.94 91 ALA A CA 1
ATOM 693 C C . ALA A 1 91 ? -2.099 -1.855 4.652 1.00 91.94 91 ALA A C 1
ATOM 695 O O . ALA A 1 91 ? -2.925 -1.180 5.266 1.00 91.94 91 ALA A O 1
ATOM 696 N N . THR A 1 92 ? -1.599 -2.998 5.137 1.00 91.50 92 THR A N 1
ATOM 697 C CA . THR A 1 92 ? -1.950 -3.534 6.463 1.00 91.50 92 THR A CA 1
ATOM 698 C C . THR A 1 92 ? -1.339 -2.694 7.581 1.00 91.50 92 THR A C 1
ATOM 700 O O . THR A 1 92 ? -2.039 -2.316 8.515 1.00 91.50 92 THR A O 1
ATOM 703 N N . ALA A 1 93 ? -0.044 -2.378 7.493 1.00 90.94 93 ALA A N 1
ATOM 704 C CA . ALA A 1 93 ? 0.641 -1.570 8.498 1.00 90.94 93 ALA A CA 1
ATOM 705 C C . ALA A 1 93 ? 0.027 -0.168 8.601 1.00 90.94 93 ALA A C 1
ATOM 707 O O . ALA A 1 93 ? -0.248 0.300 9.704 1.00 90.94 93 ALA A O 1
ATOM 708 N N . ASP A 1 94 ? -0.246 0.459 7.458 1.00 91.31 94 ASP A N 1
ATOM 709 C CA . ASP A 1 94 ? -0.921 1.749 7.364 1.00 91.31 94 ASP A CA 1
ATOM 710 C C . ASP A 1 94 ? -2.289 1.681 8.054 1.00 91.31 94 ASP A C 1
ATOM 712 O O . ASP A 1 94 ? -2.468 2.271 9.112 1.00 91.31 94 ASP A O 1
ATOM 716 N N . LEU A 1 95 ? -3.199 0.818 7.593 1.00 91.81 95 LEU A N 1
ATOM 717 C CA . LEU A 1 95 ? -4.542 0.701 8.167 1.00 91.81 95 LEU A CA 1
ATOM 718 C C . LEU A 1 95 ? -4.558 0.450 9.685 1.00 91.81 95 LEU A C 1
ATOM 720 O O . LEU A 1 95 ? -5.349 1.048 10.413 1.00 91.81 95 LEU A O 1
ATOM 724 N N . LEU A 1 96 ? -3.737 -0.481 10.175 1.00 90.44 96 LEU A N 1
ATOM 725 C CA . LEU A 1 96 ? -3.782 -0.877 11.583 1.00 90.44 96 LEU A CA 1
ATOM 726 C C . LEU A 1 96 ? -3.139 0.174 12.496 1.00 90.44 96 LEU A C 1
ATOM 728 O O . LEU A 1 96 ? -3.588 0.355 13.632 1.00 90.44 96 LEU A O 1
ATOM 732 N N . THR A 1 97 ? -2.133 0.902 12.004 1.00 89.19 97 THR A N 1
ATOM 733 C CA . THR A 1 97 ? -1.581 2.059 12.722 1.00 89.19 97 THR A CA 1
ATOM 734 C C . THR A 1 97 ? -2.543 3.245 12.695 1.00 89.19 97 THR A C 1
ATOM 736 O O . THR A 1 97 ? -2.714 3.884 13.736 1.00 89.19 97 THR A O 1
ATOM 739 N N . GLU A 1 98 ? -3.259 3.463 11.583 1.00 89.50 98 GLU A N 1
ATOM 740 C CA . GLU A 1 98 ? -4.381 4.404 11.489 1.00 89.50 98 GLU A CA 1
ATOM 741 C C . GLU A 1 98 ? -5.472 4.103 12.509 1.00 89.50 98 GLU A C 1
ATOM 743 O O . GLU A 1 98 ? -5.868 4.983 13.278 1.00 89.50 98 GLU A O 1
ATOM 748 N N . GLY A 1 99 ? -5.886 2.842 12.618 1.00 87.19 99 GLY A N 1
ATOM 749 C CA . GLY A 1 99 ? -6.815 2.402 13.656 1.00 87.19 99 GLY A CA 1
ATOM 750 C C . GLY A 1 99 ? -6.339 2.773 15.066 1.00 87.19 99 GLY A C 1
ATOM 751 O O . GLY A 1 99 ? -7.118 3.251 15.886 1.00 87.19 99 GLY A O 1
ATOM 752 N N . LYS A 1 100 ? -5.039 2.642 15.356 1.00 86.38 100 LYS A N 1
ATOM 753 C CA . LYS A 1 100 ? -4.522 2.905 16.705 1.00 86.38 100 LYS A CA 1
ATOM 754 C C . LYS A 1 100 ? -4.375 4.387 17.035 1.00 86.38 100 LYS A C 1
ATOM 756 O O . LYS A 1 100 ? -4.685 4.794 18.158 1.00 86.38 100 LYS A O 1
ATOM 761 N N . TYR A 1 101 ? -3.899 5.208 16.100 1.00 87.12 101 TYR A N 1
ATOM 762 C CA . TYR A 1 101 ? -3.829 6.642 16.369 1.00 87.12 101 TYR A CA 1
ATOM 763 C C . TYR A 1 101 ? -5.228 7.278 16.341 1.00 87.12 101 TYR A C 1
ATOM 765 O O . TYR A 1 101 ? -5.466 8.203 17.108 1.00 87.12 101 TYR A O 1
ATOM 773 N N . THR A 1 102 ? -6.183 6.763 15.554 1.00 87.62 102 THR A N 1
ATOM 774 C CA . THR A 1 102 ? -7.586 7.230 15.582 1.00 87.62 102 THR A CA 1
ATOM 775 C C . THR A 1 102 ? -8.292 6.905 16.897 1.00 87.62 102 THR A C 1
ATOM 777 O O . THR A 1 102 ? -9.028 7.752 17.403 1.00 87.62 102 THR A O 1
ATOM 780 N N . GLU A 1 103 ? -8.018 5.749 17.513 1.00 85.12 103 GLU A N 1
ATOM 781 C CA . GLU A 1 103 ? -8.436 5.455 18.894 1.00 85.12 103 GLU A CA 1
ATOM 782 C C . GLU A 1 103 ? -7.921 6.541 19.865 1.00 85.12 103 GLU A C 1
ATOM 784 O O . GLU A 1 103 ? -8.705 7.130 20.609 1.00 85.12 103 GLU A O 1
ATOM 789 N N . ARG A 1 104 ? -6.637 6.915 19.772 1.00 83.25 104 ARG A N 1
ATOM 790 C CA . ARG A 1 104 ? -6.029 7.998 20.576 1.00 83.25 104 ARG A CA 1
ATOM 791 C C . ARG A 1 104 ? -6.610 9.384 20.299 1.00 83.25 104 ARG A C 1
ATOM 793 O O . ARG A 1 104 ? -6.732 10.195 21.215 1.00 83.25 104 ARG A O 1
ATOM 800 N N . MET A 1 105 ? -6.990 9.668 19.054 1.00 87.88 105 MET A N 1
ATOM 801 C CA . MET A 1 105 ? -7.664 10.923 18.704 1.00 87.88 105 MET A CA 1
ATOM 802 C C . MET A 1 105 ? -9.038 11.040 19.368 1.00 87.88 105 MET A C 1
ATOM 804 O O . MET A 1 105 ? -9.458 12.148 19.694 1.00 87.88 105 MET A O 1
ATOM 808 N N . ARG A 1 106 ? -9.737 9.918 19.594 1.00 85.81 106 ARG A N 1
ATOM 809 C CA . ARG A 1 106 ? -11.014 9.911 20.328 1.00 85.81 106 ARG A CA 1
ATOM 810 C C . ARG A 1 106 ? -10.821 10.176 21.818 1.00 85.81 106 ARG A C 1
ATOM 812 O O . ARG A 1 106 ? -11.677 10.817 22.417 1.00 85.81 106 ARG A O 1
ATOM 819 N N . GLU A 1 107 ? -9.709 9.720 22.393 1.00 87.06 107 GLU A N 1
ATOM 820 C CA . GLU A 1 107 ? -9.339 10.008 23.787 1.00 87.06 107 GLU A CA 1
ATOM 821 C C . GLU A 1 107 ? -8.966 11.485 23.986 1.00 87.06 107 GLU A C 1
ATOM 823 O O . GLU A 1 107 ? -9.310 12.071 25.008 1.00 87.06 107 GLU A O 1
ATOM 828 N N . ASN A 1 108 ? -8.299 12.108 23.003 1.00 85.94 108 ASN A N 1
ATOM 829 C CA . ASN A 1 108 ? -7.890 13.518 23.049 1.00 85.94 108 ASN A CA 1
ATOM 830 C C . ASN A 1 108 ? -8.292 14.296 21.776 1.00 85.94 108 ASN A C 1
ATOM 832 O O . ASN A 1 108 ? -7.433 14.589 20.934 1.00 85.94 108 ASN A O 1
ATOM 836 N N . PRO A 1 109 ? -9.570 14.712 21.642 1.00 86.69 109 PRO A N 1
ATOM 837 C CA . PRO A 1 109 ? -10.071 15.365 20.428 1.00 86.69 109 PRO A CA 1
ATOM 838 C C . PRO A 1 109 ? -9.355 16.670 20.063 1.00 86.69 109 PRO A C 1
ATOM 840 O O . PRO A 1 109 ? -9.216 16.980 18.879 1.00 86.69 109 PRO A O 1
ATOM 843 N N . SER A 1 110 ? -8.856 17.414 21.057 1.00 85.94 110 SER A N 1
ATOM 844 C CA . SER A 1 110 ? -8.172 18.701 20.861 1.00 85.94 110 SER A CA 1
ATOM 845 C C . SER A 1 110 ? -6.867 18.602 20.070 1.00 85.94 110 SER A C 1
ATOM 847 O O . SER A 1 110 ? -6.464 19.588 19.467 1.00 85.94 110 SER A O 1
ATOM 849 N N . LYS A 1 111 ? -6.223 17.426 20.040 1.00 84.81 111 LYS A N 1
ATOM 850 C CA . LYS A 1 111 ? -4.951 17.187 19.331 1.00 84.81 111 LYS A CA 1
ATOM 851 C C . LYS A 1 111 ? -5.105 16.316 18.081 1.00 84.81 111 LYS A C 1
ATOM 853 O O . LYS A 1 111 ? -4.110 15.920 17.482 1.00 84.81 111 LYS A O 1
ATOM 858 N N . SER A 1 112 ? -6.336 15.991 17.688 1.00 84.38 112 SER A N 1
ATOM 859 C CA . SER A 1 112 ? -6.615 15.063 16.583 1.00 84.38 112 SER A CA 1
ATOM 860 C C . SER A 1 112 ? -6.006 15.520 15.250 1.00 84.38 112 SER A C 1
ATOM 862 O O . SER A 1 112 ? -5.299 14.755 14.594 1.00 84.38 112 SER A O 1
ATOM 864 N N . SER A 1 113 ? -6.200 16.790 14.891 1.00 86.50 113 SER A N 1
ATOM 865 C CA . SER A 1 113 ? -5.640 17.375 13.666 1.00 86.50 113 SER A CA 1
ATOM 866 C C . SER A 1 113 ? -4.106 17.387 13.665 1.00 86.50 113 SER A C 1
ATOM 868 O O . SER A 1 113 ? -3.484 17.081 12.645 1.00 86.50 113 SER A O 1
ATOM 870 N N . ASP A 1 114 ? -3.486 17.683 14.810 1.00 87.44 114 ASP A N 1
ATOM 871 C CA . ASP A 1 114 ? -2.026 17.732 14.946 1.00 87.44 114 ASP A CA 1
ATOM 872 C C . ASP A 1 114 ? -1.402 16.342 14.779 1.00 87.44 114 ASP A C 1
ATOM 874 O O . ASP A 1 114 ? -0.368 16.197 14.128 1.00 87.44 114 ASP A O 1
ATOM 878 N N . MET A 1 115 ? -2.051 15.302 15.318 1.00 85.25 115 MET A N 1
ATOM 879 C CA . MET A 1 115 ? -1.591 13.919 15.182 1.00 85.25 115 MET A CA 1
ATOM 880 C C . MET A 1 115 ? -1.564 13.467 13.720 1.00 85.25 115 MET A C 1
ATOM 882 O O . MET A 1 115 ? -0.552 12.933 13.268 1.00 85.25 115 MET A O 1
ATOM 886 N N . VAL A 1 116 ? -2.647 13.701 12.972 1.00 87.94 116 VAL A N 1
ATOM 887 C CA . VAL A 1 116 ? -2.723 13.336 11.546 1.00 87.94 116 VAL A CA 1
ATOM 888 C C . VAL A 1 116 ? -1.686 14.113 10.739 1.00 87.94 116 VAL A C 1
ATOM 890 O O . VAL A 1 116 ? -0.962 13.523 9.937 1.00 87.94 116 VAL A O 1
ATOM 893 N N . SER A 1 117 ? -1.557 15.416 10.996 1.00 87.81 117 SER A N 1
ATOM 894 C CA . SER A 1 117 ? -0.574 16.273 10.321 1.00 87.81 117 SER A CA 1
ATOM 895 C C . SER A 1 117 ? 0.860 15.798 10.573 1.00 87.81 117 SER A C 1
ATOM 897 O O . SER A 1 117 ? 1.661 15.721 9.642 1.00 87.81 117 SER A O 1
ATOM 899 N N . PHE A 1 118 ? 1.176 15.392 11.807 1.00 88.38 118 PHE A N 1
ATOM 900 C CA . PHE A 1 118 ? 2.483 14.840 12.160 1.00 88.38 118 PHE A CA 1
ATOM 901 C C . PHE A 1 118 ? 2.771 13.508 11.451 1.00 88.38 118 PHE A C 1
ATOM 903 O O . PHE A 1 118 ? 3.868 13.314 10.926 1.00 88.38 118 PHE A O 1
ATOM 910 N N . VAL A 1 119 ? 1.787 12.607 11.363 1.00 88.19 119 VAL A N 1
ATOM 911 C CA . VAL A 1 119 ? 1.933 11.338 10.626 1.00 88.19 119 VAL A CA 1
ATOM 912 C C . VAL A 1 119 ? 2.237 11.599 9.148 1.00 88.19 119 VAL A C 1
ATOM 914 O O . VAL A 1 119 ? 3.206 11.054 8.614 1.00 88.19 119 VAL A O 1
ATOM 917 N N . TRP A 1 120 ? 1.474 12.478 8.495 1.00 86.44 120 TRP A N 1
ATOM 918 C CA . TRP A 1 120 ? 1.705 12.841 7.093 1.00 86.44 120 TRP A CA 1
ATOM 919 C C . TRP A 1 120 ? 3.046 13.543 6.871 1.00 86.44 120 TRP A C 1
ATOM 921 O O . TRP A 1 120 ? 3.711 13.295 5.859 1.00 86.44 120 TRP A O 1
ATOM 931 N N . MET A 1 121 ? 3.492 14.358 7.829 1.00 87.88 121 MET A N 1
ATOM 932 C CA . MET A 1 121 ? 4.828 14.949 7.820 1.00 87.88 121 MET A CA 1
ATOM 933 C C . MET A 1 121 ? 5.910 13.860 7.849 1.00 87.88 121 MET A C 1
ATOM 935 O O . MET A 1 121 ? 6.811 13.874 7.009 1.00 87.88 121 MET A O 1
ATOM 939 N N . CYS A 1 122 ? 5.809 12.877 8.749 1.00 87.81 122 CYS A N 1
ATOM 940 C CA . CYS A 1 122 ? 6.748 11.754 8.811 1.00 87.81 122 CYS A CA 1
ATOM 941 C C . CYS A 1 122 ? 6.764 10.934 7.511 1.00 87.81 122 CYS A C 1
ATOM 943 O O . CYS A 1 122 ? 7.842 10.611 7.007 1.00 87.81 122 CYS A O 1
ATOM 945 N N . ILE A 1 123 ? 5.593 10.637 6.934 1.00 86.69 123 ILE A N 1
ATOM 946 C CA . ILE A 1 123 ? 5.475 9.931 5.646 1.00 86.69 123 ILE A CA 1
ATOM 947 C C . ILE A 1 123 ? 6.153 10.732 4.528 1.00 86.69 123 ILE A C 1
ATOM 949 O O . ILE A 1 123 ? 6.883 10.171 3.707 1.00 86.69 123 ILE A O 1
ATOM 953 N N . THR A 1 124 ? 5.954 12.049 4.508 1.00 84.50 124 THR A N 1
ATOM 954 C CA . THR A 1 124 ? 6.542 12.936 3.498 1.00 84.50 124 THR A CA 1
ATOM 955 C C . THR A 1 124 ? 8.062 12.986 3.616 1.00 84.50 124 THR A C 1
ATOM 957 O O . THR A 1 124 ? 8.754 12.804 2.614 1.00 84.50 124 THR A O 1
ATOM 960 N N . LEU A 1 125 ? 8.595 13.133 4.833 1.00 85.62 125 LEU A N 1
ATOM 961 C CA . LEU A 1 125 ? 10.037 13.094 5.092 1.00 85.62 125 LEU A CA 1
ATOM 962 C C . LEU A 1 125 ? 10.655 11.751 4.685 1.00 85.62 125 LEU A C 1
ATOM 964 O O . LEU A 1 125 ? 11.692 11.729 4.020 1.00 85.62 125 LEU A O 1
ATOM 968 N N . GLY A 1 126 ? 9.995 10.635 5.008 1.00 85.50 126 GLY A N 1
ATOM 969 C CA . GLY A 1 126 ? 10.413 9.305 4.562 1.00 85.50 126 GLY A CA 1
ATOM 970 C C . GLY A 1 126 ? 10.421 9.175 3.036 1.00 85.50 126 GLY A C 1
ATOM 971 O O . GLY A 1 126 ? 11.360 8.621 2.463 1.00 85.50 126 GLY A O 1
ATOM 972 N N . GLY A 1 127 ? 9.424 9.748 2.357 1.00 83.06 127 GLY A N 1
ATOM 973 C CA . GLY A 1 127 ? 9.355 9.799 0.896 1.00 83.06 127 GLY A CA 1
ATOM 974 C C . GLY A 1 127 ? 10.487 10.613 0.261 1.00 83.06 127 GLY A C 1
ATOM 975 O O . GLY A 1 127 ? 11.070 10.182 -0.737 1.00 83.06 127 GLY A O 1
ATOM 976 N N . VAL A 1 128 ? 10.846 11.759 0.850 1.00 82.75 128 VAL A N 1
ATOM 977 C CA . VAL A 1 128 ? 11.997 12.569 0.413 1.00 82.75 128 VAL A CA 1
ATOM 978 C C . VAL A 1 128 ? 13.295 11.789 0.605 1.00 82.75 128 VAL A C 1
ATOM 980 O O . VAL A 1 128 ? 14.076 11.669 -0.338 1.00 82.75 128 VAL A O 1
ATOM 983 N N . PHE A 1 129 ? 13.492 11.183 1.779 1.00 85.38 129 PHE A N 1
ATOM 984 C CA . PHE A 1 129 ? 14.659 10.347 2.058 1.00 85.38 129 PHE A CA 1
ATOM 985 C C . PHE A 1 129 ? 14.791 9.198 1.047 1.00 85.38 129 PHE A C 1
ATOM 987 O O . PHE A 1 129 ? 15.840 9.036 0.425 1.00 85.38 129 PHE A O 1
ATOM 994 N N . ALA A 1 130 ? 13.707 8.457 0.798 1.00 81.81 130 ALA A N 1
ATOM 995 C CA . ALA A 1 130 ? 13.686 7.380 -0.189 1.00 81.81 130 ALA A CA 1
ATOM 996 C C . ALA A 1 130 ? 14.009 7.878 -1.610 1.00 81.81 130 ALA A C 1
ATOM 998 O O . ALA A 1 130 ? 14.678 7.183 -2.377 1.00 81.81 130 ALA A O 1
ATOM 999 N N . THR A 1 131 ? 13.575 9.091 -1.964 1.00 80.44 131 THR A N 1
ATOM 1000 C CA . THR A 1 131 ? 13.858 9.709 -3.270 1.00 80.44 131 THR A CA 1
ATOM 1001 C C . THR A 1 131 ? 15.337 10.077 -3.413 1.00 80.44 131 THR A C 1
ATOM 1003 O O . THR A 1 131 ? 15.944 9.775 -4.440 1.00 80.44 131 THR A O 1
ATOM 1006 N N . VAL A 1 132 ? 15.946 10.649 -2.369 1.00 81.88 132 VAL A N 1
ATOM 1007 C CA . VAL A 1 132 ? 17.384 10.974 -2.338 1.00 81.88 132 VAL A CA 1
ATOM 1008 C C . VAL A 1 132 ? 18.233 9.709 -2.418 1.00 81.88 132 VAL A C 1
ATOM 1010 O O . VAL A 1 132 ? 19.159 9.635 -3.218 1.00 81.88 132 VAL A O 1
ATOM 1013 N N . VAL A 1 133 ? 17.892 8.675 -1.651 1.00 80.38 133 VAL A N 1
ATOM 1014 C CA . VAL A 1 133 ? 18.558 7.369 -1.751 1.00 80.38 133 VAL A CA 1
ATOM 1015 C C . VAL A 1 133 ? 18.421 6.797 -3.163 1.00 80.38 133 VAL A C 1
ATOM 1017 O O . VAL A 1 133 ? 19.379 6.248 -3.718 1.00 80.38 133 VAL A O 1
ATOM 1020 N N . SER A 1 134 ? 17.250 6.979 -3.781 1.00 74.38 134 SER A N 1
ATOM 1021 C CA . SER A 1 134 ? 17.009 6.471 -5.126 1.00 74.38 134 SER A CA 1
ATOM 1022 C C . SER A 1 134 ? 17.904 7.109 -6.185 1.00 74.38 134 SER A C 1
ATOM 1024 O O . SER A 1 134 ? 18.310 6.427 -7.124 1.00 74.38 134 SER A O 1
ATOM 1026 N N . PHE A 1 135 ? 18.281 8.377 -6.010 1.00 76.69 135 PHE A N 1
ATOM 1027 C CA . PHE A 1 135 ? 19.218 9.076 -6.890 1.00 76.69 135 PHE A CA 1
ATOM 1028 C C . PHE A 1 135 ? 20.569 8.366 -7.004 1.00 76.69 135 PHE A C 1
ATOM 1030 O O . PHE A 1 135 ? 21.045 8.104 -8.110 1.00 76.69 135 PHE A O 1
ATOM 1037 N N . PHE A 1 136 ? 21.174 8.007 -5.870 1.00 75.56 136 PHE A N 1
ATOM 1038 C CA . PHE A 1 136 ? 22.481 7.346 -5.857 1.00 75.56 136 PHE A CA 1
ATOM 1039 C C . PHE A 1 136 ? 22.428 5.968 -6.518 1.00 75.56 136 PHE A C 1
ATOM 1041 O O . PHE A 1 136 ? 23.323 5.596 -7.279 1.00 75.56 136 PHE A O 1
ATOM 1048 N N . SER A 1 137 ? 21.343 5.236 -6.281 1.00 72.00 137 SER A N 1
ATOM 1049 C CA . SER A 1 137 ? 21.148 3.911 -6.855 1.00 72.00 137 SER A CA 1
ATOM 1050 C C . SER A 1 137 ? 20.929 3.949 -8.371 1.00 72.00 137 SER A C 1
ATOM 1052 O O . SER A 1 137 ? 21.610 3.224 -9.098 1.00 72.00 137 SER A O 1
ATOM 1054 N N . ILE A 1 138 ? 20.070 4.844 -8.875 1.00 71.19 138 ILE A N 1
ATOM 1055 C CA . ILE A 1 138 ? 19.833 4.998 -10.320 1.00 71.19 138 ILE A CA 1
ATOM 1056 C C . ILE A 1 138 ? 21.129 5.420 -11.034 1.00 71.19 138 ILE A C 1
ATOM 1058 O O . ILE A 1 138 ? 21.451 4.873 -12.089 1.00 71.19 138 ILE A O 1
ATOM 1062 N N . ARG A 1 139 ? 21.933 6.308 -10.428 1.00 70.06 139 ARG A N 1
ATOM 1063 C CA . ARG A 1 139 ? 23.233 6.738 -10.978 1.00 70.06 139 ARG A CA 1
ATOM 1064 C C . ARG A 1 139 ? 24.226 5.580 -11.125 1.00 70.06 139 ARG A C 1
ATOM 1066 O O . ARG A 1 139 ? 25.002 5.556 -12.074 1.00 70.06 139 ARG A O 1
ATOM 1073 N N . SER A 1 140 ? 24.181 4.609 -10.215 1.00 67.44 140 SER A N 1
ATOM 1074 C CA . SER A 1 140 ? 25.029 3.410 -10.256 1.00 67.44 140 SER A CA 1
ATOM 1075 C C . SER A 1 140 ? 24.573 2.344 -11.267 1.00 67.44 140 SER A C 1
ATOM 1077 O O . SER A 1 140 ? 25.233 1.318 -11.395 1.00 67.44 140 SER A O 1
ATOM 1079 N N . LYS A 1 141 ? 23.438 2.552 -11.961 1.00 67.19 141 LYS A N 1
ATOM 1080 C CA . LYS A 1 141 ? 22.742 1.590 -12.847 1.00 67.19 141 LYS A CA 1
ATOM 1081 C C . LYS A 1 141 ? 22.324 0.259 -12.192 1.00 67.19 141 LYS A C 1
ATOM 1083 O O . LYS A 1 141 ? 21.688 -0.562 -12.852 1.00 67.19 141 LYS A O 1
ATOM 1088 N N . ASN A 1 142 ? 22.583 0.074 -10.897 1.00 68.00 142 ASN A N 1
ATOM 1089 C CA . ASN A 1 142 ? 22.279 -1.135 -10.135 1.00 68.00 142 ASN A CA 1
ATOM 1090 C C . ASN A 1 142 ? 20.979 -0.983 -9.338 1.00 68.00 142 ASN A C 1
ATOM 1092 O O . ASN A 1 142 ? 21.001 -0.732 -8.137 1.00 68.00 142 ASN A O 1
ATOM 1096 N N . TYR A 1 143 ? 19.829 -1.179 -9.976 1.00 66.81 143 TYR A N 1
ATOM 1097 C CA . TYR A 1 143 ? 18.510 -1.016 -9.344 1.00 66.81 143 TYR A CA 1
ATOM 1098 C C . TYR A 1 143 ? 18.225 -2.002 -8.204 1.00 66.81 143 TYR A C 1
ATOM 1100 O O . TYR A 1 143 ? 17.474 -1.665 -7.291 1.00 66.81 143 TYR A O 1
ATOM 1108 N N . ASN A 1 144 ? 18.872 -3.175 -8.196 1.00 70.12 144 ASN A N 1
ATOM 1109 C CA . ASN A 1 144 ? 18.800 -4.114 -7.072 1.00 70.12 144 ASN A CA 1
ATOM 1110 C C . ASN A 1 144 ? 19.261 -3.444 -5.762 1.00 70.12 144 ASN A C 1
ATOM 1112 O O . ASN A 1 144 ? 18.758 -3.779 -4.694 1.00 70.12 144 ASN A O 1
ATOM 1116 N N . SER A 1 145 ? 20.146 -2.436 -5.827 1.00 73.31 145 SER A N 1
ATOM 1117 C CA . SER A 1 145 ? 20.575 -1.690 -4.636 1.00 73.31 145 SER A CA 1
ATOM 1118 C C . SER A 1 145 ? 19.445 -0.881 -3.983 1.00 73.31 145 SER A C 1
ATOM 1120 O O . SER A 1 145 ? 19.441 -0.771 -2.762 1.00 73.31 145 SER A O 1
ATOM 1122 N N . LEU A 1 146 ? 18.434 -0.405 -4.730 1.00 76.25 146 LEU A N 1
ATOM 1123 C CA . LEU A 1 146 ? 17.226 0.199 -4.134 1.00 76.25 146 LEU A CA 1
ATOM 1124 C C . LEU A 1 146 ? 16.495 -0.797 -3.240 1.00 76.25 146 LEU A C 1
ATOM 1126 O O . LEU A 1 146 ? 16.081 -0.467 -2.131 1.00 76.25 146 LEU A O 1
ATOM 1130 N N . LEU A 1 147 ? 16.323 -2.015 -3.754 1.00 80.44 147 LEU A N 1
ATOM 1131 C CA . LEU A 1 147 ? 15.588 -3.073 -3.075 1.00 80.44 147 LEU A CA 1
ATOM 1132 C C . LEU A 1 147 ? 16.361 -3.540 -1.842 1.00 80.44 147 LEU A C 1
ATOM 1134 O O . LEU A 1 147 ? 15.766 -3.668 -0.777 1.00 80.44 147 LEU A O 1
ATOM 1138 N N . TRP A 1 148 ? 17.687 -3.665 -1.939 1.00 82.00 148 TRP A N 1
ATOM 1139 C CA . TRP A 1 148 ? 18.550 -3.952 -0.791 1.00 82.00 148 TRP A CA 1
ATOM 1140 C C . TRP A 1 148 ? 18.483 -2.886 0.302 1.00 82.00 148 TRP A C 1
ATOM 1142 O O . TRP A 1 148 ? 18.498 -3.235 1.478 1.00 82.00 148 TRP A O 1
ATOM 1152 N N . ILE A 1 149 ? 18.350 -1.605 -0.052 1.00 82.25 149 ILE A N 1
ATOM 1153 C CA . ILE A 1 149 ? 18.168 -0.533 0.939 1.00 82.25 149 ILE A CA 1
ATOM 1154 C C . ILE A 1 149 ? 16.758 -0.569 1.555 1.00 82.25 149 ILE A C 1
ATOM 1156 O O . ILE A 1 149 ? 16.581 -0.213 2.719 1.00 82.25 149 ILE A O 1
ATOM 1160 N N . ALA A 1 150 ? 15.754 -1.052 0.821 1.00 82.94 150 ALA A N 1
ATOM 1161 C CA . ALA A 1 150 ? 14.401 -1.230 1.345 1.00 82.94 150 ALA A CA 1
ATOM 1162 C C . ALA A 1 150 ? 14.276 -2.414 2.327 1.00 82.94 150 ALA A C 1
ATOM 1164 O O . ALA A 1 150 ? 13.421 -2.370 3.212 1.00 82.94 150 ALA A O 1
ATOM 1165 N N . VAL A 1 151 ? 15.131 -3.443 2.226 1.00 84.88 151 VAL A N 1
ATOM 1166 C CA . VAL A 1 151 ? 15.127 -4.612 3.133 1.00 84.88 151 VAL A CA 1
ATOM 1167 C C . VAL A 1 151 ? 15.206 -4.218 4.617 1.00 84.88 151 VAL A C 1
ATOM 1169 O O . VAL A 1 151 ? 14.302 -4.611 5.357 1.00 84.88 151 VAL A O 1
ATOM 1172 N N . PRO A 1 152 ? 16.208 -3.450 5.098 1.00 85.62 152 PRO A N 1
ATOM 1173 C CA . PRO A 1 152 ? 16.293 -3.093 6.514 1.00 85.62 152 PRO A CA 1
ATOM 1174 C C . PRO A 1 152 ? 15.118 -2.223 6.979 1.00 85.62 152 PRO A C 1
ATOM 1176 O O . PRO A 1 152 ? 14.667 -2.375 8.111 1.00 85.62 152 PRO A O 1
ATOM 1179 N N . LEU A 1 153 ? 14.571 -1.366 6.109 1.00 84.38 153 LEU A N 1
ATOM 1180 C CA . LEU A 1 153 ? 13.394 -0.545 6.425 1.00 84.38 153 LEU A CA 1
ATOM 1181 C C . LEU A 1 153 ? 12.129 -1.399 6.584 1.00 84.38 153 LEU A C 1
ATOM 1183 O O . LEU A 1 153 ? 11.315 -1.163 7.474 1.00 84.38 153 LEU A O 1
ATOM 1187 N N . SER A 1 154 ? 11.976 -2.433 5.760 1.00 82.50 154 SER A N 1
ATOM 1188 C CA . SER A 1 154 ? 10.891 -3.401 5.912 1.00 82.50 154 SER A CA 1
ATOM 1189 C C . SER A 1 154 ? 11.086 -4.293 7.141 1.00 82.50 154 SER A C 1
ATOM 1191 O O . SER A 1 154 ? 10.139 -4.547 7.887 1.00 82.50 154 SER A O 1
ATOM 1193 N N . ALA A 1 155 ? 12.324 -4.717 7.408 1.00 82.38 155 ALA A N 1
ATOM 1194 C CA . ALA A 1 155 ? 12.671 -5.494 8.594 1.00 82.38 155 ALA A CA 1
ATOM 1195 C C . ALA A 1 155 ? 12.437 -4.701 9.890 1.00 82.38 155 ALA A C 1
ATOM 1197 O O . ALA A 1 155 ? 12.014 -5.278 10.892 1.00 82.38 155 ALA A O 1
ATOM 1198 N N . GLN A 1 156 ? 12.622 -3.375 9.867 1.00 87.00 156 GLN A N 1
ATOM 1199 C CA . GLN A 1 156 ? 12.245 -2.502 10.976 1.00 87.00 156 GLN A CA 1
ATOM 1200 C C . GLN A 1 156 ? 10.760 -2.664 11.322 1.00 87.00 156 GLN A C 1
ATOM 1202 O O . GLN A 1 156 ? 10.445 -2.782 12.499 1.00 87.00 156 GLN A O 1
ATOM 1207 N N . ALA A 1 157 ? 9.851 -2.734 10.343 1.00 82.62 157 ALA A N 1
ATOM 1208 C CA . ALA A 1 157 ? 8.420 -2.921 10.611 1.00 82.62 157 ALA A CA 1
ATOM 1209 C C . ALA A 1 157 ? 8.114 -4.265 11.301 1.00 82.62 157 ALA A C 1
ATOM 1211 O O . ALA A 1 157 ? 7.239 -4.340 12.168 1.00 82.62 157 ALA A O 1
ATOM 1212 N N . VAL A 1 158 ? 8.867 -5.321 10.968 1.00 84.38 158 VAL A N 1
ATOM 1213 C CA . VAL A 1 158 ? 8.798 -6.611 11.677 1.00 84.38 158 VAL A CA 1
ATOM 1214 C C . VAL A 1 158 ? 9.267 -6.438 13.120 1.00 84.38 158 VAL A C 1
ATOM 1216 O O . VAL A 1 158 ? 8.569 -6.838 14.052 1.00 84.38 158 VAL A O 1
ATOM 1219 N N . PHE A 1 159 ? 10.428 -5.807 13.307 1.00 85.38 159 PHE A N 1
ATOM 1220 C CA . PHE A 1 159 ? 11.021 -5.600 14.622 1.00 85.38 159 PHE A CA 1
ATOM 1221 C C . PHE A 1 159 ? 10.134 -4.747 15.530 1.00 85.38 159 PHE A C 1
ATOM 1223 O O . PHE A 1 159 ? 9.863 -5.157 16.651 1.00 85.38 159 PHE A O 1
ATOM 1230 N N . THR A 1 160 ? 9.623 -3.605 15.067 1.00 85.50 160 THR A N 1
ATOM 1231 C CA . THR A 1 160 ? 8.784 -2.713 15.886 1.00 85.50 160 THR A CA 1
ATOM 1232 C C . THR A 1 160 ? 7.468 -3.371 16.296 1.00 85.50 160 THR A C 1
ATOM 1234 O O . THR A 1 160 ? 7.025 -3.220 17.439 1.00 85.50 160 THR A O 1
ATOM 1237 N N . SER A 1 161 ? 6.875 -4.165 15.401 1.00 83.31 161 SER A N 1
ATOM 1238 C CA . SER A 1 161 ? 5.664 -4.939 15.692 1.00 83.31 161 SER A CA 1
ATOM 1239 C C . SER A 1 161 ? 5.938 -6.026 16.735 1.00 83.31 161 SER A C 1
ATOM 1241 O O . SER A 1 161 ? 5.195 -6.176 17.707 1.00 83.31 161 SER A O 1
ATOM 1243 N N . LEU A 1 162 ? 7.040 -6.767 16.595 1.00 82.44 162 LEU A N 1
ATOM 1244 C CA . LEU A 1 162 ? 7.409 -7.829 17.535 1.00 82.44 162 LEU A CA 1
ATOM 1245 C C . LEU A 1 162 ? 7.977 -7.305 18.857 1.00 82.44 162 LEU A C 1
ATOM 1247 O O . LEU A 1 162 ? 7.784 -7.958 19.876 1.00 82.44 162 LEU A O 1
ATOM 1251 N N . ALA A 1 163 ? 8.590 -6.124 18.888 1.00 82.56 163 ALA A N 1
ATOM 1252 C CA . ALA A 1 163 ? 9.078 -5.481 20.108 1.00 82.56 163 ALA A CA 1
ATOM 1253 C C . ALA A 1 163 ? 7.942 -4.935 20.991 1.00 82.56 163 ALA A C 1
ATOM 1255 O O . ALA A 1 163 ? 8.177 -4.574 22.140 1.00 82.56 163 ALA A O 1
ATOM 1256 N N . GLY A 1 164 ? 6.704 -4.891 20.481 1.00 78.25 164 GLY A N 1
ATOM 1257 C CA . GLY A 1 164 ? 5.547 -4.409 21.239 1.00 78.25 164 GLY A CA 1
ATOM 1258 C C . GLY A 1 164 ? 5.526 -2.891 21.401 1.00 78.25 164 GLY A C 1
ATOM 1259 O O . GLY A 1 164 ? 4.945 -2.386 22.354 1.00 78.25 164 GLY A O 1
ATOM 1260 N N . TRP A 1 165 ? 6.157 -2.155 20.481 1.00 80.81 165 TRP A N 1
ATOM 1261 C CA . TRP A 1 165 ? 6.131 -0.688 20.488 1.00 80.81 165 TRP A CA 1
ATOM 1262 C C . TRP A 1 165 ? 4.764 -0.123 20.115 1.00 80.81 165 TRP A C 1
ATOM 1264 O O . TRP A 1 165 ? 4.472 1.029 20.427 1.00 80.81 165 TRP A O 1
ATOM 1274 N N . LEU A 1 166 ? 3.920 -0.928 19.461 1.00 79.31 166 LEU A N 1
ATOM 1275 C CA . LEU A 1 166 ? 2.513 -0.602 19.299 1.00 79.31 166 LEU A CA 1
ATOM 1276 C C . LEU A 1 166 ? 1.852 -0.690 20.686 1.00 79.31 166 LEU A C 1
ATOM 1278 O O . LEU A 1 166 ? 1.820 -1.784 21.253 1.00 79.31 166 LEU A O 1
ATOM 1282 N N . PRO A 1 167 ? 1.342 0.425 21.242 1.00 72.25 167 PRO A N 1
ATOM 1283 C CA . PRO A 1 167 ? 0.793 0.456 22.591 1.00 72.25 167 PRO A CA 1
ATOM 1284 C C . PRO A 1 167 ? -0.596 -0.186 22.587 1.00 72.25 167 PRO A C 1
ATOM 1286 O O . PRO A 1 167 ? -1.615 0.500 22.571 1.00 72.25 167 PRO A O 1
ATOM 1289 N N . GLU A 1 168 ? -0.625 -1.509 22.516 1.00 77.25 168 GLU A N 1
ATOM 1290 C CA . GLU A 1 168 ? -1.821 -2.338 22.495 1.00 77.25 168 GLU A CA 1
ATOM 1291 C C . GLU A 1 168 ? -1.928 -3.103 23.814 1.00 77.25 168 GLU A C 1
ATOM 1293 O O . GLU A 1 168 ? -0.969 -3.740 24.257 1.00 77.25 168 GLU A O 1
ATOM 1298 N N . GLU A 1 169 ? -3.092 -3.021 24.454 1.00 76.38 169 GLU A N 1
ATOM 1299 C CA . GLU A 1 169 ? -3.364 -3.786 25.665 1.00 76.38 169 GLU A CA 1
ATOM 1300 C C . GLU A 1 169 ? -3.595 -5.250 25.304 1.00 76.38 169 GLU A C 1
ATOM 1302 O O . GLU A 1 169 ? -4.273 -5.570 24.324 1.00 76.38 169 GLU A O 1
ATOM 1307 N N . LYS A 1 170 ? -2.991 -6.145 26.089 1.00 78.12 170 LYS A N 1
ATOM 1308 C CA . LYS A 1 170 ? -3.185 -7.577 25.908 1.00 78.12 170 LYS A CA 1
ATOM 1309 C C . LYS A 1 170 ? -4.576 -7.943 26.408 1.00 78.12 170 LYS A C 1
ATOM 1311 O O . LYS A 1 170 ? -4.904 -7.691 27.565 1.00 78.12 170 LYS A O 1
ATOM 1316 N N . VAL A 1 171 ? -5.340 -8.602 25.553 1.00 76.50 171 VAL A N 1
ATOM 1317 C CA . VAL A 1 171 ? -6.639 -9.169 25.899 1.00 76.50 171 VAL A CA 1
ATOM 1318 C C . VAL A 1 171 ? -6.453 -10.229 26.992 1.00 76.50 171 VAL A C 1
ATOM 1320 O O . VAL A 1 171 ? -5.652 -11.155 26.832 1.00 76.50 171 VAL A O 1
ATOM 1323 N N . GLY A 1 172 ? -7.165 -10.072 28.113 1.00 72.00 172 GLY A N 1
ATOM 1324 C CA . GLY A 1 172 ? -7.059 -10.952 29.283 1.00 72.00 172 GLY A CA 1
ATOM 1325 C C . GLY A 1 172 ? -7.608 -12.355 29.019 1.00 72.00 172 GLY A C 1
ATOM 1326 O O . GLY A 1 172 ? -6.874 -13.334 29.142 1.00 72.00 172 GLY A O 1
ATOM 1327 N N . ASP A 1 173 ? -8.873 -12.437 28.602 1.00 73.25 173 ASP A N 1
ATOM 1328 C CA . ASP A 1 173 ? -9.495 -13.652 28.069 1.00 73.25 173 ASP A CA 1
ATOM 1329 C C . ASP A 1 173 ? -9.788 -13.435 26.574 1.00 73.25 173 ASP A C 1
ATOM 1331 O O . ASP A 1 173 ? -10.754 -12.737 26.230 1.00 73.25 173 ASP A O 1
ATOM 1335 N N . PRO A 1 174 ? -8.944 -13.986 25.678 1.00 65.88 174 PRO A N 1
ATOM 1336 C CA . PRO A 1 174 ? -9.100 -13.844 24.238 1.00 65.88 174 PRO A CA 1
ATOM 1337 C C . PRO A 1 174 ? -10.475 -14.275 23.761 1.00 65.88 174 PRO A C 1
ATOM 1339 O O . PRO A 1 174 ? -11.042 -13.600 22.908 1.00 65.88 174 PRO A O 1
ATOM 1342 N N . ASP A 1 175 ? -11.036 -15.344 24.317 1.00 68.81 175 ASP A N 1
ATOM 1343 C CA . ASP A 1 175 ? -12.279 -15.923 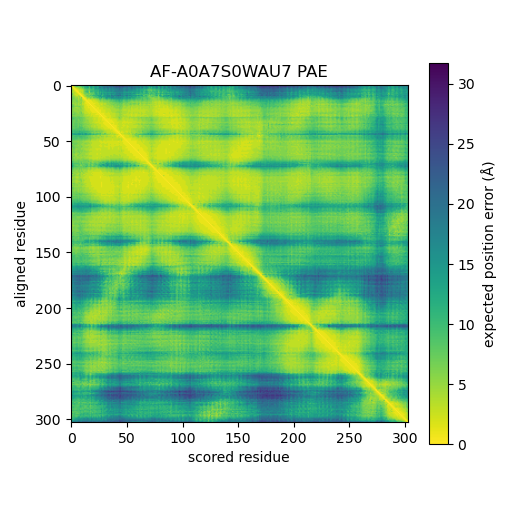23.828 1.00 68.81 175 ASP A CA 1
ATOM 1344 C C . ASP A 1 175 ? -13.492 -15.128 24.324 1.00 68.81 175 ASP A C 1
ATOM 1346 O O . ASP A 1 175 ? -14.403 -14.852 23.538 1.00 68.81 175 ASP A O 1
ATOM 1350 N N . ALA A 1 176 ? -13.488 -14.671 25.581 1.00 70.56 176 ALA A N 1
ATOM 1351 C CA . ALA A 1 176 ? -14.575 -13.858 26.134 1.00 70.56 176 ALA A CA 1
ATOM 1352 C C . ALA A 1 176 ? -14.598 -12.419 25.585 1.00 70.56 176 ALA A C 1
ATOM 1354 O O . ALA A 1 176 ? -15.669 -11.901 25.237 1.00 70.56 176 ALA A O 1
ATOM 1355 N N . GLU A 1 177 ? -13.441 -11.760 25.452 1.00 70.06 177 GLU A N 1
ATOM 1356 C CA . GLU A 1 177 ? -13.375 -10.418 24.860 1.00 70.06 177 GLU A CA 1
ATOM 1357 C C . GLU A 1 177 ? -13.671 -10.473 23.358 1.00 70.06 177 GLU A C 1
ATOM 1359 O O . GLU A 1 177 ? -14.439 -9.647 22.859 1.00 70.06 177 GLU A O 1
ATOM 1364 N N . SER A 1 178 ? -13.171 -11.491 22.644 1.00 66.06 178 SER A N 1
ATOM 1365 C CA . SER A 1 178 ? -13.541 -11.707 21.240 1.00 66.06 178 SER A CA 1
ATOM 1366 C C . SER A 1 178 ? -15.019 -12.014 21.096 1.00 66.06 178 SER A C 1
ATOM 1368 O O . SER A 1 178 ? -15.641 -11.501 20.176 1.00 66.06 178 SER A O 1
ATOM 1370 N N . ALA A 1 179 ? -15.631 -12.797 21.990 1.00 69.38 179 ALA A N 1
ATOM 1371 C CA . ALA A 1 179 ? -17.073 -13.041 21.964 1.00 69.38 179 ALA A CA 1
ATOM 1372 C C . ALA A 1 179 ? -17.872 -11.747 22.182 1.00 69.38 179 ALA A C 1
ATOM 1374 O O . ALA A 1 179 ? -18.851 -11.506 21.473 1.00 69.38 179 ALA A O 1
ATOM 1375 N N . THR A 1 180 ? -17.419 -10.882 23.091 1.00 71.19 180 THR A N 1
ATOM 1376 C CA . THR A 1 180 ? -18.045 -9.584 23.384 1.00 71.19 180 THR A CA 1
ATOM 1377 C C . THR A 1 180 ? -17.890 -8.609 22.217 1.00 71.19 180 THR A C 1
ATOM 1379 O O . THR A 1 180 ? -18.883 -8.062 21.733 1.00 71.19 180 THR A O 1
ATOM 1382 N N . LYS A 1 181 ? -16.676 -8.457 21.675 1.00 69.38 181 LYS A N 1
ATOM 1383 C CA . LYS A 1 181 ? -16.412 -7.670 20.461 1.00 69.38 181 LYS A CA 1
ATOM 1384 C C . LYS A 1 181 ? -17.090 -8.257 19.233 1.00 69.38 181 LYS A C 1
ATOM 1386 O O . LYS A 1 181 ? -17.498 -7.506 18.361 1.00 69.38 181 LYS A O 1
ATOM 1391 N N . ARG A 1 182 ? -17.291 -9.572 19.159 1.00 68.38 182 ARG A N 1
ATOM 1392 C CA . ARG A 1 182 ? -18.058 -10.229 18.091 1.00 68.38 182 ARG A CA 1
ATOM 1393 C C . ARG A 1 182 ? -19.556 -10.010 18.260 1.00 68.38 182 ARG A C 1
ATOM 1395 O O . ARG A 1 182 ? -20.248 -9.921 17.252 1.00 68.38 182 ARG A O 1
ATOM 1402 N N . ALA A 1 183 ? -20.068 -9.895 19.483 1.00 71.06 183 ALA A N 1
ATOM 1403 C CA . ALA A 1 183 ? -21.457 -9.523 19.748 1.00 71.06 183 ALA A CA 1
ATOM 1404 C C . ALA A 1 183 ? -21.712 -8.044 19.406 1.00 71.06 183 ALA A C 1
ATOM 1406 O O . ALA A 1 183 ? -22.610 -7.753 18.617 1.00 71.06 183 ALA A O 1
ATOM 1407 N N . GLN A 1 184 ? -20.864 -7.129 19.888 1.00 69.94 184 GLN A N 1
ATOM 1408 C CA . GLN A 1 184 ? -20.889 -5.713 19.496 1.00 69.94 184 GLN A CA 1
ATOM 1409 C C . GLN A 1 184 ? -20.645 -5.535 17.997 1.00 69.94 184 GLN A C 1
ATOM 1411 O O . GLN A 1 184 ? -21.339 -4.772 17.332 1.00 69.94 184 GLN A O 1
ATOM 1416 N N . GLY A 1 185 ? -19.696 -6.288 17.449 1.00 67.62 185 GLY A N 1
ATOM 1417 C CA . GLY A 1 185 ? -19.368 -6.341 16.035 1.00 67.62 185 GLY A CA 1
ATOM 1418 C C . GLY A 1 185 ? -20.557 -6.814 15.217 1.00 67.62 185 GLY A C 1
ATOM 1419 O O . GLY A 1 185 ? -20.890 -6.161 14.242 1.00 67.62 185 GLY A O 1
ATOM 1420 N N . LYS A 1 186 ? -21.274 -7.865 15.640 1.00 69.88 186 LYS A N 1
ATOM 1421 C CA . LYS A 1 186 ? -22.537 -8.303 15.017 1.00 69.88 186 LYS A CA 1
ATOM 1422 C C . LYS A 1 186 ? -23.611 -7.219 15.063 1.00 69.88 186 LYS A C 1
ATOM 1424 O O . LYS A 1 186 ? -24.374 -7.098 14.108 1.00 69.88 186 LYS A O 1
ATOM 1429 N N . GLU A 1 187 ? -23.689 -6.440 16.136 1.00 74.62 187 GLU A N 1
ATOM 1430 C CA . GLU A 1 187 ? -24.649 -5.341 16.234 1.00 74.62 187 GLU A CA 1
ATOM 1431 C C . GLU A 1 187 ? -24.284 -4.171 15.308 1.00 74.62 187 GLU A C 1
ATOM 1433 O O . GLU A 1 187 ? -25.139 -3.696 14.558 1.00 74.62 187 GLU A O 1
ATOM 1438 N N . LEU A 1 188 ? -23.012 -3.760 15.283 1.00 69.00 188 LEU A N 1
ATOM 1439 C CA . LEU A 1 188 ? -22.490 -2.791 14.315 1.00 69.00 188 LEU A CA 1
ATOM 1440 C C . LEU A 1 188 ? -22.689 -3.285 12.883 1.00 69.00 188 LEU A C 1
ATOM 1442 O O . LEU A 1 188 ? -23.068 -2.512 12.008 1.00 69.00 188 LEU A O 1
ATOM 1446 N N . TRP A 1 189 ? -22.470 -4.579 12.658 1.00 66.12 189 TRP A N 1
ATOM 1447 C CA . TRP A 1 189 ? -22.646 -5.233 11.373 1.00 66.12 189 TRP A CA 1
ATOM 1448 C C . TRP A 1 189 ? -24.097 -5.188 10.939 1.00 66.12 189 TRP A C 1
ATOM 1450 O O . TRP A 1 189 ? -24.371 -4.867 9.796 1.00 66.12 189 TRP A O 1
ATOM 1460 N N . ARG A 1 190 ? -25.042 -5.421 11.852 1.00 70.75 190 ARG A N 1
ATOM 1461 C CA . ARG A 1 190 ? -26.472 -5.330 11.555 1.00 70.75 190 ARG A CA 1
ATOM 1462 C C . ARG A 1 190 ? -26.917 -3.887 11.297 1.00 70.75 190 ARG A C 1
ATOM 1464 O O . ARG A 1 190 ? -27.752 -3.672 10.426 1.00 70.75 190 ARG A O 1
ATOM 1471 N N . LYS A 1 191 ? -26.345 -2.908 12.007 1.00 74.50 191 LYS A N 1
ATOM 1472 C CA . LYS A 1 191 ? -26.640 -1.475 11.823 1.00 74.50 191 LYS A CA 1
ATOM 1473 C C . LYS A 1 191 ? -26.037 -0.899 10.535 1.00 74.50 191 LYS A C 1
ATOM 1475 O O . LYS A 1 191 ? -26.696 -0.117 9.863 1.00 74.50 191 LYS A O 1
ATOM 1480 N N . ASN A 1 192 ? -24.828 -1.321 10.165 1.00 73.44 192 ASN A N 1
ATOM 1481 C CA . ASN A 1 192 ? -24.067 -0.790 9.027 1.00 73.44 192 ASN A CA 1
ATOM 1482 C C . ASN A 1 192 ? -23.852 -1.827 7.909 1.00 73.44 192 ASN A C 1
ATOM 1484 O O . ASN A 1 192 ? -22.917 -1.696 7.115 1.00 73.44 192 ASN A O 1
ATOM 1488 N N . PHE A 1 193 ? -24.708 -2.854 7.830 1.00 77.12 193 PHE A N 1
ATOM 1489 C CA . PHE A 1 193 ? -24.541 -3.982 6.904 1.00 77.12 193 PHE A CA 1
ATOM 1490 C C . PHE A 1 193 ? -24.391 -3.520 5.454 1.00 77.12 193 PHE A C 1
ATOM 1492 O O . PHE A 1 193 ? -23.583 -4.072 4.718 1.00 77.12 193 PHE A O 1
ATOM 1499 N N . ALA A 1 194 ? -25.120 -2.475 5.054 1.00 73.81 194 ALA A N 1
ATOM 1500 C CA . ALA A 1 194 ? -25.065 -1.931 3.701 1.00 73.81 194 ALA A CA 1
ATOM 1501 C C . ALA A 1 194 ? -23.671 -1.387 3.333 1.00 73.81 194 ALA A C 1
ATOM 1503 O O . ALA A 1 194 ? -23.167 -1.665 2.247 1.00 73.81 194 ALA A O 1
ATOM 1504 N N . VAL A 1 195 ? -23.007 -0.680 4.253 1.00 74.38 195 VAL A N 1
ATOM 1505 C CA . VAL A 1 195 ? -21.652 -0.131 4.043 1.00 74.38 195 VAL A CA 1
ATOM 1506 C C . VAL A 1 195 ? -20.612 -1.253 4.003 1.00 74.38 195 VAL A C 1
ATOM 1508 O O . VAL A 1 195 ? -19.693 -1.250 3.183 1.00 74.38 195 VAL A O 1
ATOM 1511 N N . PHE A 1 196 ? -20.783 -2.258 4.860 1.00 73.25 196 PHE A N 1
ATOM 1512 C CA . PHE A 1 196 ? -19.931 -3.442 4.882 1.00 73.25 196 PHE A CA 1
ATOM 1513 C C . PHE A 1 196 ? -20.064 -4.282 3.605 1.00 73.25 196 PHE A C 1
ATOM 1515 O O . PHE A 1 196 ? -19.063 -4.615 2.971 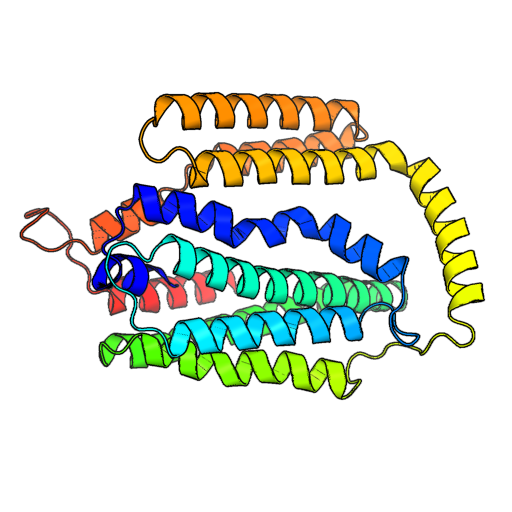1.00 73.25 196 PHE A O 1
ATOM 1522 N N . ALA A 1 197 ? -21.297 -4.605 3.210 1.00 77.81 197 ALA A N 1
ATOM 1523 C CA . ALA A 1 197 ? -21.593 -5.366 2.002 1.00 77.81 197 ALA A CA 1
ATOM 1524 C C . ALA A 1 197 ? -21.059 -4.641 0.764 1.00 77.81 197 ALA A C 1
ATOM 1526 O O . ALA A 1 197 ? -20.477 -5.276 -0.109 1.00 77.81 197 ALA A O 1
ATOM 1527 N N . MET A 1 198 ? -21.167 -3.311 0.732 1.00 79.12 198 MET A N 1
ATOM 1528 C CA . MET A 1 198 ? -20.591 -2.475 -0.317 1.00 79.12 198 MET A CA 1
ATOM 1529 C C . MET A 1 198 ? -19.058 -2.535 -0.337 1.00 79.12 198 MET A C 1
ATOM 1531 O O . MET A 1 198 ? -18.483 -2.671 -1.410 1.00 79.12 198 MET A O 1
ATOM 1535 N N . SER A 1 199 ? -18.389 -2.547 0.818 1.00 75.00 199 SER A N 1
ATOM 1536 C CA . SER A 1 199 ? -16.922 -2.645 0.890 1.00 75.00 199 SER A CA 1
ATOM 1537 C C . SER A 1 199 ? -16.403 -4.000 0.386 1.00 75.00 199 SER A C 1
ATOM 1539 O O . SER A 1 199 ? -15.422 -4.059 -0.355 1.00 75.00 199 SER A O 1
ATOM 1541 N N . ILE A 1 200 ? -17.090 -5.096 0.730 1.00 80.12 200 ILE A N 1
ATOM 1542 C CA . ILE A 1 200 ? -16.794 -6.431 0.185 1.00 80.12 200 ILE A CA 1
ATOM 1543 C C . ILE A 1 200 ? -17.102 -6.486 -1.310 1.00 80.12 200 ILE A C 1
ATOM 1545 O O . ILE A 1 200 ? -16.303 -7.004 -2.085 1.00 80.12 200 ILE A O 1
ATOM 1549 N N . PHE A 1 201 ? -18.235 -5.932 -1.732 1.00 84.38 201 PHE A N 1
ATOM 1550 C CA . PHE A 1 201 ? -18.614 -5.882 -3.138 1.00 84.38 201 PHE A CA 1
ATOM 1551 C C . PHE A 1 201 ? -17.588 -5.106 -3.975 1.00 84.38 201 PHE A C 1
ATOM 1553 O O . PHE A 1 201 ? -17.150 -5.601 -5.011 1.00 84.38 201 PHE A O 1
ATOM 1560 N N . MET A 1 202 ? -17.126 -3.949 -3.492 1.00 80.25 202 MET A N 1
ATOM 1561 C CA . MET A 1 202 ? -16.044 -3.176 -4.105 1.00 80.25 202 MET A CA 1
ATOM 1562 C C . MET A 1 202 ? -14.754 -3.986 -4.208 1.00 80.25 202 MET A C 1
ATOM 1564 O O . MET A 1 202 ? -14.159 -4.043 -5.279 1.00 80.25 202 MET A O 1
ATOM 1568 N N . ALA A 1 203 ? -14.344 -4.651 -3.125 1.00 81.38 203 ALA A N 1
ATOM 1569 C CA . ALA A 1 203 ? -13.165 -5.511 -3.121 1.00 81.38 203 ALA A CA 1
ATOM 1570 C C . ALA A 1 203 ? -13.260 -6.632 -4.168 1.00 81.38 203 ALA A C 1
ATOM 1572 O O . ALA A 1 203 ? -12.297 -6.868 -4.895 1.00 81.38 203 ALA A O 1
ATOM 1573 N N . ILE A 1 204 ? -14.421 -7.286 -4.291 1.00 85.62 204 ILE A N 1
ATOM 1574 C CA . ILE A 1 204 ? -14.655 -8.338 -5.290 1.00 85.62 204 ILE A CA 1
ATOM 1575 C C . ILE A 1 204 ? -14.604 -7.756 -6.706 1.00 85.62 204 ILE A C 1
ATOM 1577 O O . ILE A 1 204 ? -13.940 -8.323 -7.567 1.00 85.62 204 ILE A O 1
ATOM 1581 N N . MET A 1 205 ? -15.253 -6.618 -6.960 1.00 84.94 205 MET A N 1
ATOM 1582 C CA . MET A 1 205 ? -15.230 -5.977 -8.279 1.00 84.94 205 MET A CA 1
ATOM 1583 C C . MET A 1 205 ? -13.818 -5.528 -8.681 1.00 84.94 205 MET A C 1
ATOM 1585 O O . MET A 1 205 ? -13.404 -5.732 -9.821 1.00 84.94 205 MET A O 1
ATOM 1589 N N . CYS A 1 206 ? -13.041 -4.980 -7.746 1.00 81.06 206 CYS A N 1
ATOM 1590 C CA . CYS A 1 206 ? -11.642 -4.628 -7.983 1.00 81.06 206 CYS A CA 1
ATOM 1591 C C . CYS A 1 206 ? -10.752 -5.862 -8.171 1.00 81.06 206 CYS A C 1
ATOM 1593 O O . CYS A 1 206 ? -9.836 -5.822 -8.989 1.00 81.06 206 CYS A O 1
ATOM 1595 N N . LEU A 1 207 ? -11.036 -6.968 -7.476 1.00 84.12 207 LEU A N 1
ATOM 1596 C CA . LEU A 1 207 ? -10.346 -8.238 -7.696 1.00 84.12 207 LEU A CA 1
ATOM 1597 C C . LEU A 1 207 ? -10.643 -8.780 -9.095 1.00 84.12 207 LEU A C 1
ATOM 1599 O O . LEU A 1 207 ? -9.722 -9.187 -9.793 1.00 84.12 207 LEU A O 1
ATOM 1603 N N . LEU A 1 208 ? -11.906 -8.745 -9.529 1.00 84.88 208 LEU A N 1
ATOM 1604 C CA . LEU A 1 208 ? -12.295 -9.142 -10.882 1.00 84.88 208 LEU A CA 1
ATOM 1605 C C . LEU A 1 208 ? -11.578 -8.291 -11.931 1.00 84.88 208 LEU A C 1
ATOM 1607 O O . LEU A 1 208 ? -11.028 -8.849 -12.874 1.00 84.88 208 LEU A O 1
ATOM 1611 N N . LEU A 1 209 ? -11.507 -6.969 -11.739 1.00 82.56 209 LEU A N 1
ATOM 1612 C CA . LEU A 1 209 ? -10.728 -6.088 -12.615 1.00 82.56 209 LEU A CA 1
ATOM 1613 C C . LEU A 1 209 ? -9.248 -6.477 -12.651 1.00 82.56 209 LEU A C 1
ATOM 1615 O O . LEU A 1 209 ? -8.691 -6.624 -13.736 1.00 82.56 209 LEU A O 1
ATOM 1619 N N . ALA A 1 210 ? -8.622 -6.680 -11.490 1.00 79.75 210 ALA A N 1
ATOM 1620 C CA . ALA A 1 210 ? -7.217 -7.064 -11.403 1.00 79.75 210 ALA A CA 1
ATOM 1621 C C . ALA A 1 210 ? -6.952 -8.416 -12.090 1.00 79.75 210 ALA A C 1
ATOM 1623 O O . ALA A 1 210 ? -5.987 -8.549 -12.837 1.00 79.75 210 ALA A O 1
ATOM 1624 N N . VAL A 1 211 ? -7.829 -9.404 -11.893 1.00 83.06 211 VAL A N 1
ATOM 1625 C CA . VAL A 1 211 ? -7.724 -10.735 -12.510 1.00 83.06 211 VAL A CA 1
ATOM 1626 C C . VAL A 1 211 ? -7.919 -10.661 -14.023 1.00 83.06 211 VAL A C 1
ATOM 1628 O O . VAL A 1 211 ? -7.129 -11.247 -14.759 1.00 83.06 211 VAL A O 1
ATOM 1631 N N . VAL A 1 212 ? -8.922 -9.923 -14.505 1.00 81.69 212 VAL A N 1
ATOM 1632 C CA . VAL A 1 212 ? -9.160 -9.734 -15.946 1.00 81.69 212 VAL A CA 1
ATOM 1633 C C . VAL A 1 212 ? -7.955 -9.061 -16.600 1.00 81.69 212 VAL A C 1
ATOM 1635 O O . VAL A 1 212 ? -7.435 -9.577 -17.586 1.00 81.69 212 VAL A O 1
ATOM 1638 N N . GLN A 1 213 ? -7.434 -7.989 -15.999 1.00 75.81 213 GLN A N 1
ATOM 1639 C CA . GLN A 1 213 ? -6.254 -7.283 -16.509 1.00 75.81 213 GLN A CA 1
ATOM 1640 C C . GLN A 1 213 ? -4.973 -8.124 -16.454 1.00 75.81 213 GLN A C 1
ATOM 1642 O O . GLN A 1 213 ? -4.063 -7.906 -17.255 1.00 75.81 213 GLN A O 1
ATOM 1647 N N . PHE A 1 214 ? -4.888 -9.074 -15.520 1.00 75.50 214 PHE A N 1
ATOM 1648 C CA . PHE A 1 214 ? -3.761 -9.994 -15.407 1.00 75.50 214 PHE A CA 1
ATOM 1649 C C . PHE A 1 214 ? -3.840 -11.155 -16.413 1.00 75.50 214 PHE A C 1
ATOM 1651 O O . PHE A 1 214 ? -2.816 -11.550 -16.965 1.00 75.50 214 PHE A O 1
ATOM 1658 N N . LEU A 1 215 ? -5.037 -11.698 -16.672 1.00 75.94 215 LEU A N 1
ATOM 1659 C CA . LEU A 1 215 ? -5.235 -12.877 -17.527 1.00 75.94 215 LEU A CA 1
ATOM 1660 C C . LEU A 1 215 ? -5.444 -12.540 -19.014 1.00 75.94 215 LEU A C 1
ATOM 1662 O O . LEU A 1 215 ? -5.019 -13.309 -19.876 1.00 75.94 215 LEU A O 1
ATOM 1666 N N . GLN A 1 216 ? -6.083 -11.414 -19.350 1.00 69.44 216 GLN A N 1
ATOM 1667 C CA . GLN A 1 216 ? -6.366 -11.025 -20.738 1.00 69.44 216 GLN A CA 1
ATOM 1668 C C . GLN A 1 216 ? -5.367 -9.986 -21.261 1.00 69.44 216 GLN A C 1
ATOM 1670 O O . GLN A 1 216 ? -5.630 -8.791 -21.353 1.00 69.44 216 GLN A O 1
ATOM 1675 N N . LEU A 1 217 ? -4.201 -10.467 -21.695 1.00 61.38 217 LEU A N 1
ATOM 1676 C CA . LEU A 1 217 ? -3.126 -9.605 -22.196 1.00 61.38 217 LEU A CA 1
ATOM 1677 C C . LEU A 1 217 ? -3.399 -9.000 -23.591 1.00 61.38 217 LEU A C 1
ATOM 1679 O O . LEU A 1 217 ? -2.856 -7.938 -23.900 1.00 61.38 217 LEU A O 1
ATOM 1683 N N . SER A 1 218 ? -4.252 -9.605 -24.427 1.00 63.34 218 SER A N 1
ATOM 1684 C CA . SER A 1 218 ? -4.342 -9.269 -25.862 1.00 63.34 218 SER A CA 1
ATOM 1685 C C . SER A 1 218 ? -5.487 -8.331 -26.275 1.00 63.34 218 SER A C 1
ATOM 1687 O O . SER A 1 218 ? -5.334 -7.610 -27.259 1.00 63.34 218 SER A O 1
ATOM 1689 N N . ASN A 1 219 ? -6.613 -8.285 -25.552 1.00 75.81 219 ASN A N 1
ATOM 1690 C CA . ASN A 1 219 ? -7.833 -7.607 -26.019 1.00 75.81 219 ASN A CA 1
ATOM 1691 C C . ASN A 1 219 ? -8.160 -6.323 -25.243 1.00 75.81 219 ASN A C 1
ATOM 1693 O O . ASN A 1 219 ? -8.899 -6.342 -24.263 1.00 75.81 219 ASN A O 1
ATOM 1697 N N . SER A 1 220 ? -7.694 -5.174 -25.742 1.00 74.56 220 SER A N 1
ATOM 1698 C CA . SER A 1 220 ? -7.964 -3.862 -25.125 1.00 74.56 220 SER A CA 1
ATOM 1699 C C . SER A 1 220 ? -9.452 -3.475 -25.085 1.00 74.56 220 SER A C 1
ATOM 1701 O O . SER A 1 220 ? -9.860 -2.716 -24.211 1.00 74.56 220 SER A O 1
ATOM 1703 N N . TYR A 1 221 ? -10.278 -4.005 -25.993 1.00 81.81 221 TYR A N 1
ATOM 1704 C CA . TYR A 1 221 ? -11.724 -3.748 -25.996 1.00 81.81 221 TYR A CA 1
ATOM 1705 C C . TYR A 1 221 ? -12.449 -4.418 -24.823 1.00 81.81 221 TYR A C 1
ATOM 1707 O O . TYR A 1 221 ? -13.396 -3.844 -24.287 1.00 81.81 221 TYR A O 1
ATOM 1715 N N . VAL A 1 222 ? -11.995 -5.603 -24.401 1.00 81.19 222 VAL A N 1
ATOM 1716 C CA . VAL A 1 222 ? -12.586 -6.316 -23.259 1.00 81.19 222 VAL A CA 1
ATOM 1717 C C . VAL A 1 222 ? -12.233 -5.600 -21.961 1.00 81.19 222 VAL A C 1
ATOM 1719 O O . VAL A 1 222 ? -13.126 -5.341 -21.161 1.00 81.19 222 VAL A O 1
ATOM 1722 N N . ASP A 1 223 ? -10.978 -5.171 -21.802 1.00 76.75 223 ASP A N 1
ATOM 1723 C CA . ASP A 1 223 ? -10.555 -4.362 -20.652 1.00 76.75 223 ASP A CA 1
ATOM 1724 C C . ASP A 1 223 ? -11.396 -3.089 -20.515 1.00 76.75 223 ASP A C 1
ATOM 1726 O O . ASP A 1 223 ? -11.841 -2.748 -19.417 1.00 76.75 223 ASP A O 1
ATOM 1730 N N . LEU A 1 224 ? -11.646 -2.399 -21.634 1.00 82.44 224 LEU A N 1
ATOM 1731 C CA . LEU A 1 224 ? -12.471 -1.195 -21.652 1.00 82.44 224 LEU A CA 1
ATOM 1732 C C . LEU A 1 224 ? -13.920 -1.506 -21.257 1.00 82.44 224 LEU A C 1
ATOM 1734 O O . LEU A 1 224 ? -14.472 -0.829 -20.392 1.00 82.44 224 LEU A O 1
ATOM 1738 N N . ALA A 1 225 ? -14.523 -2.539 -21.851 1.00 86.12 225 ALA A N 1
ATOM 1739 C CA . ALA A 1 225 ? -15.902 -2.928 -21.564 1.00 86.12 225 ALA A CA 1
ATOM 1740 C C . ALA A 1 225 ? -16.093 -3.339 -20.095 1.00 86.12 225 ALA A C 1
ATOM 1742 O O . ALA A 1 225 ? -17.034 -2.885 -19.444 1.00 86.12 225 ALA A O 1
ATOM 1743 N N . VAL A 1 226 ? -15.175 -4.142 -19.548 1.00 84.56 226 VAL A N 1
ATOM 1744 C CA . VAL A 1 226 ? -15.208 -4.573 -18.144 1.00 84.56 226 VAL A CA 1
ATOM 1745 C C . VAL A 1 226 ? -14.992 -3.383 -17.212 1.00 84.56 226 VAL A C 1
ATOM 1747 O O . VAL A 1 226 ? -15.726 -3.237 -16.238 1.00 84.56 226 VAL A O 1
ATOM 1750 N N . THR A 1 227 ? -14.049 -2.489 -17.522 1.00 83.38 227 THR A N 1
ATOM 1751 C CA . THR A 1 227 ? -13.795 -1.295 -16.700 1.00 83.38 227 THR A CA 1
ATOM 1752 C C . THR A 1 227 ? -15.008 -0.364 -16.675 1.00 83.38 227 THR A C 1
ATOM 1754 O O . THR A 1 227 ? -15.415 0.074 -15.602 1.00 83.38 227 THR A O 1
ATOM 1757 N N . LEU A 1 228 ? -15.636 -0.096 -17.825 1.00 87.44 228 LEU A N 1
ATOM 1758 C CA . LEU A 1 228 ? -16.857 0.716 -17.897 1.00 87.44 228 LEU A CA 1
ATOM 1759 C C . LEU A 1 228 ? -18.022 0.059 -17.146 1.00 87.44 228 LEU A C 1
ATOM 1761 O O . LEU A 1 228 ? -18.726 0.735 -16.395 1.00 87.44 228 LEU A O 1
ATOM 1765 N N . GLY A 1 229 ? -18.190 -1.256 -17.305 1.00 88.75 229 GLY A N 1
ATOM 1766 C CA . GLY A 1 229 ? -19.207 -2.027 -16.596 1.00 88.75 229 GLY A CA 1
ATOM 1767 C C . GLY A 1 229 ? -19.025 -1.967 -15.081 1.00 88.75 229 GLY A C 1
ATOM 1768 O O . GLY A 1 229 ? -19.968 -1.644 -14.361 1.00 88.75 229 GLY A O 1
ATOM 1769 N N . VAL A 1 230 ? -17.807 -2.199 -14.588 1.00 86.88 230 VAL A N 1
ATOM 1770 C CA . VAL A 1 230 ? -17.506 -2.137 -13.153 1.00 86.88 230 VAL A CA 1
ATOM 1771 C C . VAL A 1 230 ? -17.687 -0.720 -12.614 1.00 86.88 230 VAL A C 1
ATOM 1773 O O . VAL A 1 230 ? -18.322 -0.553 -11.579 1.00 86.88 230 VAL A O 1
ATOM 1776 N N . THR A 1 231 ? -17.231 0.312 -13.326 1.00 86.75 231 THR A N 1
ATOM 1777 C CA . THR A 1 231 ? -17.452 1.715 -12.935 1.00 86.75 231 THR A CA 1
ATOM 1778 C C . THR A 1 231 ? -18.937 2.042 -12.798 1.00 86.75 231 THR A C 1
ATOM 1780 O O . THR A 1 231 ? -19.344 2.653 -11.808 1.00 86.75 231 THR A O 1
ATOM 1783 N N . PHE A 1 232 ? -19.766 1.608 -13.751 1.00 89.19 232 PHE A N 1
ATOM 1784 C CA . PHE A 1 232 ? -21.213 1.810 -13.697 1.00 89.19 232 PHE A CA 1
ATOM 1785 C C . PHE A 1 232 ? -21.841 1.080 -12.503 1.00 89.19 232 PHE A C 1
ATOM 1787 O O . PHE A 1 232 ? -22.567 1.682 -11.711 1.00 89.19 232 PHE A O 1
ATOM 1794 N N . VAL A 1 233 ? -21.510 -0.199 -12.327 1.00 90.00 233 VAL A N 1
ATOM 1795 C CA . VAL A 1 233 ? -22.023 -1.034 -11.235 1.00 90.00 233 VAL A CA 1
ATOM 1796 C C . VAL A 1 233 ? -21.624 -0.475 -9.865 1.00 90.00 233 VAL A C 1
ATOM 1798 O O . VAL A 1 233 ? -22.467 -0.377 -8.972 1.00 90.00 233 VAL A O 1
ATOM 1801 N N . LEU A 1 234 ? -20.371 -0.043 -9.703 1.00 85.69 234 LEU A N 1
ATOM 1802 C CA . LEU A 1 234 ? -19.890 0.589 -8.475 1.00 85.69 234 LEU A CA 1
ATOM 1803 C C . LEU A 1 234 ? -20.626 1.902 -8.198 1.00 85.69 234 LEU A C 1
ATOM 1805 O O . LEU A 1 234 ? -21.097 2.101 -7.078 1.00 85.69 234 LEU A O 1
ATOM 1809 N N . SER A 1 235 ? -20.811 2.740 -9.219 1.00 87.94 235 SER A N 1
ATOM 1810 C CA . SER A 1 235 ? -21.546 4.006 -9.105 1.00 87.94 235 SER A CA 1
ATOM 1811 C C . SER A 1 235 ? -22.981 3.791 -8.623 1.00 87.94 235 SER A C 1
ATOM 1813 O O . SER A 1 235 ? -23.423 4.447 -7.683 1.00 87.94 235 SER A O 1
ATOM 1815 N N . VAL A 1 236 ? -23.703 2.829 -9.208 1.00 88.25 236 VAL A N 1
ATOM 1816 C CA . VAL A 1 236 ? -25.073 2.495 -8.786 1.00 88.25 236 VAL A CA 1
ATOM 1817 C C . VAL A 1 236 ? -25.081 1.938 -7.360 1.00 88.25 236 VAL A C 1
ATOM 1819 O O . VAL A 1 236 ? -25.896 2.359 -6.539 1.00 88.25 236 VAL A O 1
ATOM 1822 N N . SER A 1 237 ? -24.146 1.042 -7.027 1.00 85.12 237 SER A N 1
ATOM 1823 C CA . SER A 1 237 ? -24.064 0.439 -5.690 1.00 85.12 237 SER A CA 1
ATOM 1824 C C . SER A 1 237 ? -23.828 1.471 -4.578 1.00 85.12 237 SER A C 1
ATOM 1826 O O . SER A 1 237 ? -24.376 1.324 -3.485 1.00 85.12 237 SER A O 1
ATOM 1828 N N . MET A 1 238 ? -23.089 2.553 -4.862 1.00 84.94 238 MET A N 1
ATOM 1829 C CA . MET A 1 238 ? -22.868 3.646 -3.911 1.00 84.94 238 MET A CA 1
ATOM 1830 C C . MET A 1 238 ? -24.186 4.321 -3.516 1.00 84.94 238 MET A C 1
ATOM 1832 O O . MET A 1 238 ? -24.438 4.522 -2.332 1.00 84.94 238 MET A O 1
ATOM 1836 N N . TYR A 1 239 ? -25.056 4.615 -4.483 1.00 85.56 239 TYR A N 1
ATOM 1837 C CA . TYR A 1 239 ? -26.341 5.276 -4.230 1.00 85.56 239 TYR A CA 1
ATOM 1838 C C . TYR A 1 239 ? -27.400 4.367 -3.597 1.00 85.56 239 TYR A C 1
ATOM 1840 O O . TYR A 1 239 ? -28.325 4.869 -2.959 1.00 85.56 239 TYR A O 1
ATOM 1848 N N . VAL A 1 240 ? -27.273 3.047 -3.760 1.00 84.56 240 VAL A N 1
ATOM 1849 C CA . VAL A 1 240 ? -28.178 2.064 -3.144 1.00 84.56 240 VAL A CA 1
ATOM 1850 C C . VAL A 1 240 ? -27.806 1.795 -1.683 1.00 84.56 240 VAL A C 1
ATOM 1852 O O . VAL A 1 240 ? -28.693 1.661 -0.843 1.00 84.56 240 VAL A O 1
ATOM 1855 N N . CYS A 1 241 ? -26.510 1.720 -1.365 1.00 80.00 241 CYS A N 1
ATOM 1856 C CA . CYS A 1 241 ? -26.041 1.253 -0.057 1.00 80.00 241 CYS A CA 1
ATOM 1857 C C . CYS A 1 241 ? -25.675 2.371 0.935 1.00 80.00 241 CYS A C 1
ATOM 1859 O O . CYS A 1 241 ? -25.673 2.120 2.141 1.00 80.00 241 CYS A O 1
ATOM 1861 N N . LEU A 1 242 ? -25.337 3.580 0.468 1.00 81.44 242 LEU A N 1
ATOM 1862 C CA . LEU A 1 242 ? -24.905 4.685 1.333 1.00 81.44 242 LEU A CA 1
ATOM 1863 C C . LEU A 1 242 ? -26.022 5.722 1.546 1.00 81.44 242 LEU A C 1
ATOM 1865 O O . LEU A 1 242 ? -26.796 6.008 0.630 1.00 81.44 242 LEU A O 1
ATOM 1869 N N . PRO A 1 243 ? -26.081 6.370 2.726 1.00 83.94 243 PRO A N 1
ATOM 1870 C CA . PRO A 1 243 ? -26.916 7.549 2.929 1.00 83.94 243 PRO A CA 1
ATOM 1871 C C . PRO A 1 243 ? -26.579 8.640 1.906 1.00 83.94 243 PRO A C 1
ATOM 1873 O O . PRO A 1 243 ? -25.403 8.902 1.649 1.00 83.94 243 PRO A O 1
ATOM 1876 N N . ARG A 1 244 ? -27.601 9.324 1.370 1.00 84.44 244 ARG A N 1
ATOM 1877 C CA . ARG A 1 244 ? -27.448 10.303 0.273 1.00 84.44 244 ARG A CA 1
ATOM 1878 C C . ARG A 1 244 ? -26.307 11.321 0.455 1.00 84.44 244 ARG A C 1
ATOM 1880 O O . ARG A 1 244 ? -25.588 11.539 -0.516 1.00 84.44 244 ARG A O 1
ATOM 1887 N N . PRO A 1 245 ? -26.082 11.924 1.641 1.00 86.06 245 PRO A N 1
ATOM 1888 C CA . PRO A 1 245 ? -24.982 12.874 1.817 1.00 86.06 245 PRO A CA 1
ATOM 1889 C C . PRO A 1 245 ? -23.604 12.233 1.617 1.00 86.06 245 PRO A C 1
ATOM 1891 O O . PRO A 1 245 ? -22.754 12.801 0.940 1.00 86.06 245 PRO A O 1
ATOM 1894 N N . ILE A 1 246 ? -23.404 11.026 2.155 1.00 84.25 246 ILE A N 1
ATOM 1895 C CA . ILE A 1 246 ? -22.140 10.289 2.045 1.00 84.25 246 ILE A CA 1
ATOM 1896 C C . ILE A 1 246 ? -21.966 9.784 0.610 1.00 84.25 246 ILE A C 1
ATOM 1898 O O . ILE A 1 246 ? -20.904 9.970 0.024 1.00 84.25 246 ILE A O 1
ATOM 1902 N N . ALA A 1 247 ? -23.031 9.234 0.015 1.00 85.75 247 ALA A N 1
ATOM 1903 C CA . ALA A 1 247 ? -23.032 8.763 -1.368 1.00 85.75 247 ALA A CA 1
ATOM 1904 C C . ALA A 1 247 ? -22.617 9.868 -2.352 1.00 85.75 247 ALA A C 1
ATOM 1906 O O . ALA A 1 247 ? -21.781 9.622 -3.212 1.00 85.75 247 ALA A O 1
ATOM 1907 N N . ASN A 1 248 ? -23.136 11.091 -2.191 1.00 87.50 248 ASN A N 1
ATOM 1908 C CA . ASN A 1 248 ? -22.789 12.222 -3.056 1.00 87.50 248 ASN A CA 1
ATOM 1909 C C . ASN A 1 248 ? -21.300 12.583 -2.981 1.00 87.50 248 ASN A C 1
ATOM 1911 O O . ASN A 1 248 ? -20.672 12.797 -4.015 1.00 87.50 248 ASN A O 1
ATOM 1915 N N . VAL A 1 249 ? -20.726 12.628 -1.775 1.00 87.31 249 VAL A N 1
ATOM 1916 C CA . VAL A 1 249 ? -19.301 12.944 -1.585 1.00 87.31 249 VAL A CA 1
ATOM 1917 C C . VAL A 1 249 ? -18.423 11.825 -2.143 1.00 87.31 249 VAL A C 1
ATOM 1919 O O . VAL A 1 249 ? -17.485 12.088 -2.892 1.00 87.31 249 VAL A O 1
ATOM 1922 N N . THR A 1 250 ? -18.745 10.567 -1.833 1.00 85.38 250 THR A N 1
ATOM 1923 C CA . THR A 1 250 ? -17.995 9.409 -2.335 1.00 85.38 250 THR A CA 1
ATOM 1924 C C . THR A 1 250 ? -18.075 9.304 -3.855 1.00 85.38 250 THR A C 1
ATOM 1926 O O . THR A 1 250 ? -17.054 9.082 -4.501 1.00 85.38 250 THR A O 1
ATOM 1929 N N . PHE A 1 251 ? -19.254 9.519 -4.442 1.00 87.88 251 PHE A N 1
ATOM 1930 C CA . PHE A 1 251 ? -19.439 9.506 -5.890 1.00 87.88 251 PHE A CA 1
ATOM 1931 C C . PHE A 1 251 ? -18.692 10.652 -6.574 1.00 87.88 251 PHE A C 1
ATOM 1933 O O . PHE A 1 251 ? -18.066 10.432 -7.606 1.00 87.88 251 PHE A O 1
ATOM 1940 N N . PHE A 1 252 ? -18.682 11.851 -5.984 1.00 87.38 252 PHE A N 1
ATOM 1941 C CA . PHE A 1 252 ? -17.891 12.973 -6.489 1.00 87.38 252 PHE A CA 1
ATOM 1942 C C . PHE A 1 252 ? -16.387 12.653 -6.513 1.00 87.38 252 PHE A C 1
ATOM 1944 O O . PHE A 1 252 ? -15.728 12.852 -7.536 1.00 87.38 252 PHE A O 1
ATOM 1951 N N . LEU A 1 253 ? -15.842 12.101 -5.422 1.00 85.19 253 LEU A N 1
ATOM 1952 C CA . LEU A 1 253 ? -14.432 11.691 -5.349 1.00 85.19 253 LEU A CA 1
ATOM 1953 C C . LEU A 1 253 ? -14.106 10.557 -6.330 1.00 85.19 253 LEU A C 1
ATOM 1955 O O . LEU A 1 253 ? -13.049 10.566 -6.968 1.00 85.19 253 LEU A O 1
ATOM 1959 N N . PHE A 1 254 ? -15.025 9.602 -6.479 1.00 85.38 254 PHE A N 1
ATOM 1960 C CA . PHE A 1 254 ? -14.909 8.506 -7.433 1.00 85.38 254 PHE A CA 1
ATOM 1961 C C . PHE A 1 254 ? -14.906 9.014 -8.878 1.00 85.38 254 PHE A C 1
ATOM 1963 O O . PHE A 1 254 ? -13.975 8.711 -9.618 1.00 85.38 254 PHE A O 1
ATOM 1970 N N . LEU A 1 255 ? -15.877 9.847 -9.266 1.00 84.38 255 LEU A N 1
ATOM 1971 C CA . LEU A 1 255 ? -15.926 10.469 -10.591 1.00 84.38 255 LEU A CA 1
ATOM 1972 C C . LEU A 1 255 ? -14.673 11.288 -10.876 1.00 84.38 255 LEU A C 1
ATOM 1974 O O . LEU A 1 255 ? -14.109 11.170 -11.956 1.00 84.38 255 LEU A O 1
ATOM 1978 N N . THR A 1 256 ? -14.208 12.077 -9.908 1.00 83.56 256 THR A N 1
ATOM 1979 C CA . THR A 1 256 ? -12.982 12.869 -10.069 1.00 83.56 256 THR A CA 1
ATOM 1980 C C . THR A 1 256 ? -11.777 11.964 -10.324 1.00 83.56 256 THR A C 1
ATOM 1982 O O . THR A 1 256 ? -10.946 12.266 -11.173 1.00 83.56 256 THR A O 1
ATOM 1985 N N . SER A 1 257 ? -11.710 10.813 -9.653 1.00 79.31 257 SER A N 1
ATOM 1986 C CA . SER A 1 257 ? -10.640 9.829 -9.840 1.00 79.31 257 SER A CA 1
ATOM 1987 C C . SER A 1 257 ? -10.747 9.073 -11.173 1.00 79.31 257 SER A C 1
ATOM 1989 O O . SER A 1 257 ? -9.727 8.805 -11.795 1.00 79.31 257 SER A O 1
ATOM 1991 N N . VAL A 1 258 ? -11.962 8.761 -11.643 1.00 77.88 258 VAL A N 1
ATOM 1992 C CA . VAL A 1 258 ? -12.209 8.100 -12.940 1.00 77.88 258 VAL A CA 1
ATOM 1993 C C . VAL A 1 258 ? -11.948 9.043 -14.117 1.00 77.88 258 VAL A C 1
ATOM 1995 O O . VAL A 1 258 ? -11.394 8.628 -15.132 1.00 77.88 258 VAL A O 1
ATOM 1998 N N . LEU A 1 259 ? -12.342 10.311 -13.986 1.00 78.12 259 LEU A N 1
ATOM 1999 C CA . LEU A 1 259 ? -12.157 11.343 -15.009 1.00 78.12 259 LEU A CA 1
ATOM 2000 C C . LEU A 1 259 ? -10.736 11.918 -15.011 1.00 78.12 259 LEU A C 1
ATOM 2002 O O . LEU A 1 259 ? -10.309 12.482 -16.019 1.00 78.12 259 LEU A O 1
ATOM 2006 N N . SER A 1 260 ? -9.989 11.754 -13.916 1.00 74.00 260 SER A N 1
ATOM 2007 C CA . SER A 1 260 ? -8.555 12.025 -13.876 1.00 74.00 260 SER A CA 1
ATOM 2008 C C . SER A 1 260 ? -7.820 10.959 -14.686 1.00 74.00 260 SER A C 1
ATOM 2010 O O . SER A 1 260 ? -7.366 9.933 -14.175 1.00 74.00 260 SER A O 1
ATOM 2012 N N . VAL A 1 261 ? -7.738 11.181 -15.998 1.00 65.06 261 VAL A N 1
ATOM 2013 C CA . VAL A 1 261 ? -6.995 10.306 -16.904 1.00 65.06 261 VAL A CA 1
ATOM 2014 C C . VAL A 1 261 ? -5.519 10.352 -16.509 1.00 65.06 261 VAL A C 1
ATOM 2016 O O . VAL A 1 261 ? -4.807 11.322 -16.769 1.00 65.06 261 VAL A O 1
ATOM 2019 N N . SER A 1 262 ? -5.051 9.285 -15.859 1.00 62.88 262 SER A N 1
ATOM 2020 C CA . SER A 1 262 ? -3.652 9.153 -15.465 1.00 62.88 262 SER A CA 1
ATOM 2021 C C . SER A 1 262 ? -2.794 8.849 -16.689 1.00 62.88 262 SER A C 1
ATOM 2023 O O . SER A 1 262 ? -2.606 7.698 -17.084 1.00 62.88 262 SER A O 1
ATOM 2025 N N . PHE A 1 263 ? -2.224 9.896 -17.281 1.00 59.97 263 PHE A N 1
ATOM 2026 C CA . PHE A 1 263 ? -1.192 9.762 -18.308 1.00 59.97 263 PHE A CA 1
ATOM 2027 C C . PHE A 1 263 ? 0.163 9.351 -17.723 1.00 59.97 263 PHE A C 1
ATOM 2029 O O . PHE A 1 263 ? 1.107 9.197 -18.484 1.00 59.97 263 PHE A O 1
ATOM 2036 N N . GLY A 1 264 ? 0.291 9.149 -16.405 1.00 62.69 264 GLY A N 1
ATOM 2037 C CA . GLY A 1 264 ? 1.578 9.020 -15.713 1.00 62.69 264 GLY A CA 1
ATOM 2038 C C . GLY A 1 264 ? 2.552 8.039 -16.369 1.00 62.69 264 GLY A C 1
ATOM 2039 O O . GLY A 1 264 ? 3.687 8.411 -16.646 1.00 62.69 264 GLY A O 1
ATOM 2040 N N . SER A 1 265 ? 2.114 6.822 -16.704 1.00 62.31 265 SER A N 1
ATOM 2041 C CA . SER A 1 265 ? 2.997 5.812 -17.322 1.00 62.31 265 SER A CA 1
ATOM 2042 C C . SER A 1 265 ? 3.322 6.101 -18.793 1.00 62.31 265 SER A C 1
ATOM 2044 O O . SER A 1 265 ? 4.449 5.874 -19.227 1.00 62.31 265 SER A O 1
ATOM 2046 N N . ALA A 1 266 ? 2.358 6.622 -19.558 1.00 62.06 266 ALA A N 1
ATOM 2047 C CA . ALA A 1 266 ? 2.544 6.976 -20.968 1.00 62.06 266 ALA A CA 1
ATOM 2048 C C . ALA A 1 266 ? 3.413 8.232 -21.129 1.00 62.06 266 ALA A C 1
ATOM 2050 O O . ALA A 1 266 ? 4.286 8.287 -21.986 1.00 62.06 266 ALA A O 1
ATOM 2051 N N . MET A 1 267 ? 3.209 9.207 -20.249 1.00 65.81 267 MET A N 1
ATOM 2052 C CA . MET A 1 267 ? 3.983 10.433 -20.137 1.00 65.81 267 MET A CA 1
ATOM 2053 C C . MET A 1 267 ? 5.411 10.133 -19.672 1.00 65.81 267 MET A C 1
ATOM 2055 O O . MET A 1 267 ? 6.350 10.618 -20.289 1.00 65.81 267 MET A O 1
ATOM 2059 N N . SER A 1 268 ? 5.588 9.272 -18.659 1.00 65.56 268 SER A N 1
ATOM 2060 C CA . SER A 1 268 ? 6.918 8.786 -18.259 1.00 65.56 268 SER A CA 1
ATOM 2061 C C . SER A 1 268 ? 7.649 8.150 -19.438 1.00 65.56 268 SER A C 1
ATOM 2063 O O . SER A 1 268 ? 8.790 8.496 -19.703 1.00 65.56 268 SER A O 1
ATOM 2065 N N . TYR A 1 269 ? 6.973 7.261 -20.175 1.00 67.56 269 TYR A N 1
ATOM 2066 C CA . TYR A 1 269 ? 7.546 6.608 -21.349 1.00 6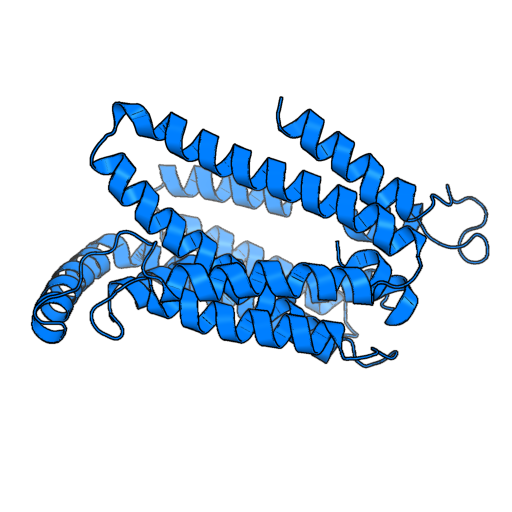7.56 269 TYR A CA 1
ATOM 2067 C C . TYR A 1 269 ? 7.931 7.620 -22.436 1.00 67.56 269 TYR A C 1
ATOM 2069 O O . TYR A 1 269 ? 9.033 7.552 -22.961 1.00 67.56 269 TYR A O 1
ATOM 2077 N N . TRP A 1 270 ? 7.064 8.591 -22.737 1.00 70.50 270 TRP A N 1
ATOM 2078 C CA . TRP A 1 270 ? 7.354 9.647 -23.710 1.00 70.50 270 TRP A CA 1
ATOM 2079 C C . TRP A 1 270 ? 8.554 10.512 -23.301 1.00 70.50 270 TRP A C 1
ATOM 2081 O O . TRP A 1 270 ? 9.371 10.870 -24.144 1.00 70.50 270 TRP A O 1
ATOM 2091 N N . PHE A 1 271 ? 8.696 10.802 -22.005 1.00 69.88 271 PHE A N 1
ATOM 2092 C CA . PHE A 1 271 ? 9.808 11.596 -21.492 1.00 69.88 271 PHE A CA 1
ATOM 2093 C C . PHE A 1 271 ? 11.152 10.864 -21.503 1.00 69.88 271 PHE A C 1
ATOM 2095 O O . PHE A 1 271 ? 12.173 11.530 -21.643 1.00 69.88 271 PHE A O 1
ATOM 2102 N N . THR A 1 272 ? 11.171 9.536 -21.348 1.00 69.12 272 THR A N 1
ATOM 2103 C CA . THR A 1 272 ? 12.407 8.767 -21.104 1.00 69.12 272 THR A CA 1
ATOM 2104 C C . THR A 1 272 ? 12.783 7.784 -22.218 1.00 69.12 272 THR A C 1
ATOM 2106 O O . THR A 1 272 ? 13.729 7.016 -22.047 1.00 69.12 272 THR A O 1
ATOM 2109 N N . VAL A 1 273 ? 12.037 7.732 -23.328 1.00 69.44 273 VAL A N 1
ATOM 2110 C CA . VAL A 1 273 ? 12.320 6.813 -24.445 1.00 69.44 273 VAL A CA 1
ATOM 2111 C C . VAL A 1 273 ? 13.593 7.218 -25.204 1.00 69.44 273 VAL A C 1
ATOM 2113 O O . VAL A 1 273 ? 13.888 8.403 -25.341 1.00 69.44 273 VAL A O 1
ATOM 2116 N N . ASP A 1 274 ? 14.341 6.233 -25.712 1.00 64.25 274 ASP A N 1
ATOM 2117 C CA . ASP A 1 274 ? 15.562 6.458 -26.496 1.00 64.25 274 ASP A CA 1
ATOM 2118 C C . ASP A 1 274 ? 15.275 7.151 -27.846 1.00 64.25 274 ASP A C 1
ATOM 2120 O O . ASP A 1 274 ? 14.270 6.871 -28.507 1.00 64.25 274 ASP A O 1
ATOM 2124 N N . GLU A 1 275 ? 16.228 7.964 -28.311 1.00 65.00 275 GLU A N 1
ATOM 2125 C CA . GLU A 1 275 ? 16.212 8.709 -29.590 1.00 65.00 275 GLU A CA 1
ATOM 2126 C C . GLU A 1 275 ? 15.939 7.822 -30.817 1.00 65.00 275 GLU A C 1
ATOM 2128 O O . GLU A 1 275 ? 15.321 8.243 -31.789 1.00 65.00 275 GLU A O 1
ATOM 2133 N N . LYS A 1 276 ? 16.297 6.532 -30.748 1.00 65.81 276 LYS A N 1
ATOM 2134 C CA . LYS A 1 276 ? 16.004 5.552 -31.808 1.00 65.81 276 LYS A CA 1
ATOM 2135 C C . LYS A 1 276 ? 14.514 5.236 -31.972 1.00 65.81 276 LYS A C 1
ATOM 2137 O O . LYS A 1 276 ? 14.110 4.821 -33.053 1.00 65.81 276 LYS A O 1
ATOM 2142 N N . CYS A 1 277 ? 13.723 5.343 -30.905 1.00 65.25 277 CYS A N 1
ATOM 2143 C CA . CYS A 1 277 ? 12.287 5.048 -30.928 1.00 65.25 277 CYS A CA 1
ATOM 2144 C C . CYS A 1 277 ? 11.433 6.302 -31.152 1.00 65.25 277 CYS A C 1
ATOM 2146 O O . CYS A 1 277 ? 10.360 6.188 -31.739 1.00 65.25 277 CYS A O 1
ATOM 2148 N N . LEU A 1 278 ? 11.886 7.477 -30.703 1.00 70.06 278 LEU A N 1
ATOM 2149 C CA . LEU A 1 278 ? 11.186 8.744 -30.917 1.00 70.06 278 LEU A CA 1
ATOM 2150 C C . LEU A 1 278 ? 12.196 9.892 -31.101 1.00 70.06 278 LEU A C 1
ATOM 2152 O O . LEU A 1 278 ? 12.533 10.524 -30.112 1.00 70.06 278 LEU A O 1
ATOM 2156 N N . PRO A 1 279 ? 12.662 10.180 -32.327 1.00 68.81 279 PRO A N 1
ATOM 2157 C CA . PRO A 1 279 ? 13.749 11.140 -32.569 1.00 68.81 279 PRO A CA 1
ATOM 2158 C C . PRO A 1 279 ? 13.460 12.578 -32.105 1.00 68.81 279 PRO A C 1
ATOM 2160 O O . PRO A 1 279 ? 14.377 13.294 -31.728 1.00 68.81 279 PRO A O 1
ATOM 2163 N N . ASP A 1 280 ? 12.188 12.989 -32.107 1.00 73.75 280 ASP A N 1
ATOM 2164 C CA . ASP A 1 280 ? 11.743 14.332 -31.698 1.00 73.75 280 ASP A CA 1
ATOM 2165 C C . ASP A 1 280 ? 11.297 14.392 -30.218 1.00 73.75 280 ASP A C 1
ATOM 2167 O O . ASP A 1 280 ? 10.520 15.262 -29.815 1.00 73.75 280 ASP A O 1
ATOM 2171 N N . GLY A 1 281 ? 11.714 13.420 -29.401 1.00 69.12 281 GLY A N 1
ATOM 2172 C CA . GLY A 1 281 ? 11.371 13.345 -27.984 1.00 69.12 281 GLY A CA 1
ATOM 2173 C C . GLY A 1 281 ? 12.230 14.264 -27.100 1.00 69.12 281 GLY A C 1
ATOM 2174 O O . GLY A 1 281 ? 13.314 14.690 -27.484 1.00 69.12 281 GLY A O 1
ATOM 2175 N N . PRO A 1 282 ? 11.790 14.570 -25.868 1.00 72.00 282 PRO A N 1
ATOM 2176 C CA . PRO A 1 282 ? 12.576 15.370 -24.921 1.00 72.00 282 PRO A CA 1
ATOM 2177 C C . PRO A 1 282 ? 13.750 14.609 -24.275 1.00 72.00 282 PRO A C 1
ATOM 2179 O O . PRO A 1 282 ? 14.617 15.248 -23.684 1.00 72.00 282 PRO A O 1
ATOM 2182 N N . HIS A 1 283 ? 13.782 13.272 -24.367 1.00 70.25 283 HIS A N 1
ATOM 2183 C CA . HIS A 1 283 ? 14.900 12.407 -23.947 1.00 70.25 283 HIS A CA 1
ATOM 2184 C C . HIS A 1 283 ? 15.479 12.715 -22.557 1.00 70.25 283 HIS A C 1
ATOM 2186 O O . HIS A 1 283 ? 16.694 12.752 -22.356 1.00 70.25 283 HIS A O 1
ATOM 2192 N N . PHE A 1 284 ? 14.609 12.946 -21.573 1.00 74.12 284 PHE A N 1
ATOM 2193 C CA . PHE A 1 284 ? 15.044 13.218 -20.212 1.00 74.12 284 PHE A CA 1
ATOM 2194 C C . PHE A 1 284 ? 15.689 11.986 -19.581 1.00 74.12 284 PHE A C 1
ATOM 2196 O O . PHE A 1 284 ? 15.163 10.873 -19.649 1.00 74.12 284 PHE A O 1
ATOM 2203 N N . ASP A 1 285 ? 16.805 12.208 -18.886 1.00 70.31 285 ASP A N 1
ATOM 2204 C CA . ASP A 1 285 ? 17.446 11.165 -18.094 1.00 70.31 285 ASP A CA 1
ATOM 2205 C C . ASP A 1 285 ? 16.504 10.683 -16.975 1.00 70.31 285 ASP A C 1
ATOM 2207 O O . ASP A 1 285 ? 15.783 11.468 -16.345 1.00 70.31 285 ASP A O 1
ATOM 2211 N N . TYR A 1 286 ? 16.546 9.384 -16.675 1.00 67.06 286 TYR A N 1
ATOM 2212 C CA . TYR A 1 286 ? 15.744 8.769 -15.616 1.00 67.06 286 TYR A CA 1
ATOM 2213 C C . TYR A 1 286 ? 16.013 9.404 -14.249 1.00 67.06 286 TYR A C 1
ATOM 2215 O O . TYR A 1 286 ? 15.104 9.450 -13.414 1.00 67.06 286 TYR A O 1
ATOM 2223 N N . LEU A 1 287 ? 17.230 9.918 -14.022 1.00 66.75 287 LEU A N 1
ATOM 2224 C CA . LEU A 1 287 ? 17.566 10.695 -12.829 1.00 66.75 287 LEU A CA 1
ATOM 2225 C C . LEU A 1 287 ? 16.754 11.988 -12.759 1.00 66.75 287 LEU A C 1
ATOM 2227 O O . LEU A 1 287 ? 16.122 12.242 -11.733 1.00 66.75 287 LEU A O 1
ATOM 2231 N N . PHE A 1 288 ? 16.725 12.768 -13.843 1.00 70.06 288 PHE A N 1
ATOM 2232 C CA . PHE A 1 288 ? 15.943 14.001 -13.920 1.00 70.06 288 PHE A CA 1
ATOM 2233 C C . PHE A 1 288 ? 14.457 13.717 -13.683 1.00 70.06 288 PHE A C 1
ATOM 2235 O O . PHE A 1 288 ? 13.843 14.287 -12.778 1.00 70.06 288 PHE A O 1
ATOM 2242 N N . TYR A 1 289 ? 13.904 12.756 -14.424 1.00 68.12 289 TYR A N 1
ATOM 2243 C CA . TYR A 1 289 ? 12.479 12.460 -14.368 1.00 68.12 289 TYR A CA 1
ATOM 2244 C C . TYR A 1 289 ? 12.039 11.839 -13.038 1.00 68.12 289 TYR A C 1
ATOM 2246 O O . TYR A 1 289 ? 11.013 12.234 -12.501 1.00 68.12 289 TYR A O 1
ATOM 2254 N N . SER A 1 290 ? 12.788 10.890 -12.470 1.00 64.94 290 SER A N 1
ATOM 2255 C CA . SER A 1 290 ? 12.327 10.154 -11.280 1.00 64.94 290 SER A CA 1
ATOM 2256 C C . SER A 1 290 ? 12.655 10.853 -9.965 1.00 64.94 290 SER A C 1
ATOM 2258 O O . SER A 1 290 ? 11.909 10.695 -9.000 1.00 64.94 290 SER A O 1
ATOM 2260 N N . VAL A 1 291 ? 13.770 11.585 -9.893 1.00 69.88 291 VAL A N 1
ATOM 2261 C CA . VAL A 1 291 ? 14.267 12.163 -8.635 1.00 69.88 291 VAL A CA 1
ATOM 2262 C C . VAL A 1 291 ? 13.886 13.630 -8.527 1.00 69.88 291 VAL A C 1
ATOM 2264 O O . VAL A 1 291 ? 13.246 14.013 -7.553 1.00 69.88 291 VAL A O 1
ATOM 2267 N N . TYR A 1 292 ? 14.242 14.453 -9.515 1.00 71.44 292 TYR A N 1
ATOM 2268 C CA . TYR A 1 292 ? 14.062 15.902 -9.404 1.00 71.44 292 TYR A CA 1
ATOM 2269 C C . TYR A 1 292 ? 12.583 16.283 -9.410 1.00 71.44 292 TYR A C 1
ATOM 2271 O O . TYR A 1 292 ? 12.155 17.046 -8.547 1.00 71.44 292 TYR A O 1
ATOM 2279 N N . THR A 1 293 ? 11.779 15.692 -10.300 1.00 71.81 293 THR A N 1
ATOM 2280 C CA . THR A 1 293 ? 10.327 15.945 -10.308 1.00 71.81 293 THR A CA 1
ATOM 2281 C C . THR A 1 293 ? 9.664 15.468 -9.014 1.00 71.81 293 THR A C 1
ATOM 2283 O O . THR A 1 293 ? 8.822 16.173 -8.468 1.00 71.81 293 THR A O 1
ATOM 2286 N N . SER A 1 294 ? 10.089 14.319 -8.472 1.00 69.25 294 SER A N 1
ATOM 2287 C CA . SER A 1 294 ? 9.560 13.780 -7.217 1.00 69.25 294 SER A CA 1
ATOM 2288 C C . SER A 1 294 ? 9.916 14.665 -6.027 1.00 69.25 294 SER A C 1
ATOM 2290 O O . SER A 1 294 ? 9.059 14.902 -5.184 1.00 69.25 294 SER A O 1
ATOM 2292 N N . ILE A 1 295 ? 11.145 15.188 -5.950 1.00 74.62 295 ILE A N 1
ATOM 2293 C CA . ILE A 1 295 ? 11.539 16.129 -4.893 1.00 74.62 295 ILE A CA 1
ATOM 2294 C C . ILE A 1 295 ? 10.704 17.404 -4.999 1.00 74.62 295 ILE A C 1
ATOM 2296 O O . ILE A 1 295 ? 10.112 17.811 -4.005 1.00 74.62 295 ILE A O 1
ATOM 2300 N N . ILE A 1 296 ? 10.596 17.992 -6.193 1.00 75.44 296 ILE A N 1
ATOM 2301 C CA . ILE A 1 296 ? 9.804 19.209 -6.411 1.00 75.44 296 ILE A CA 1
ATOM 2302 C C . ILE A 1 296 ? 8.341 18.965 -6.031 1.00 75.44 296 ILE A C 1
ATOM 2304 O O . ILE A 1 296 ? 7.784 19.727 -5.253 1.00 75.44 296 ILE A O 1
ATOM 2308 N N . ALA A 1 297 ? 7.734 17.869 -6.489 1.00 71.50 297 ALA A N 1
ATOM 2309 C CA . ALA A 1 297 ? 6.350 17.532 -6.168 1.00 71.50 297 ALA A CA 1
ATOM 2310 C C . ALA A 1 297 ? 6.127 17.331 -4.661 1.00 71.50 297 ALA A C 1
ATOM 2312 O O . ALA A 1 297 ? 5.112 17.765 -4.125 1.00 71.50 297 ALA A O 1
ATOM 2313 N N . ARG A 1 298 ? 7.073 16.692 -3.961 1.00 73.56 298 ARG A N 1
ATOM 2314 C CA . ARG A 1 298 ? 6.981 16.453 -2.512 1.00 73.56 298 ARG A CA 1
ATOM 2315 C C . ARG A 1 298 ? 7.218 17.717 -1.692 1.00 73.56 298 ARG A C 1
ATOM 2317 O O . ARG A 1 298 ? 6.590 17.861 -0.655 1.00 73.56 298 ARG A O 1
ATOM 2324 N N . VAL A 1 299 ? 8.082 18.621 -2.152 1.00 72.25 299 VAL A N 1
ATOM 2325 C CA . VAL A 1 299 ? 8.322 19.919 -1.505 1.00 72.25 299 VAL A CA 1
ATOM 2326 C C . VAL A 1 299 ? 7.144 20.861 -1.745 1.00 72.25 299 VAL A C 1
ATOM 2328 O O . VAL A 1 299 ? 6.635 21.437 -0.794 1.00 72.25 299 VAL A O 1
ATOM 2331 N N . CYS A 1 300 ? 6.659 20.971 -2.983 1.00 69.12 300 CYS A N 1
ATOM 2332 C CA . CYS A 1 300 ? 5.507 21.808 -3.315 1.00 69.12 300 CYS A CA 1
ATOM 2333 C C . CYS A 1 300 ? 4.195 21.281 -2.725 1.00 69.12 300 CYS A C 1
ATOM 2335 O O . CYS A 1 300 ? 3.320 22.080 -2.443 1.00 69.12 300 CYS A O 1
ATOM 2337 N N . GLY A 1 301 ? 4.048 19.964 -2.547 1.00 57.94 301 GLY A N 1
ATOM 2338 C C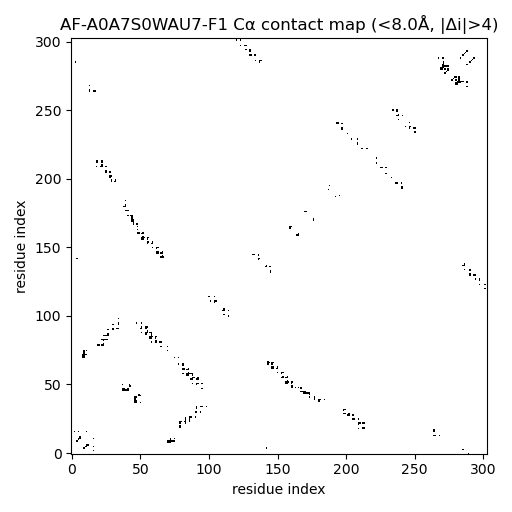A . GLY A 1 301 ? 2.866 19.365 -1.919 1.00 57.94 301 GLY A CA 1
ATOM 2339 C C . GLY A 1 301 ? 2.892 19.351 -0.387 1.00 57.94 301 GLY A C 1
ATOM 2340 O O . GLY A 1 301 ? 1.898 18.966 0.219 1.00 57.94 301 GLY A O 1
ATOM 2341 N N . ALA A 1 302 ? 4.021 19.709 0.234 1.00 54.56 302 ALA A N 1
ATOM 2342 C CA . ALA A 1 302 ? 4.150 19.854 1.686 1.00 54.56 302 ALA A CA 1
ATOM 2343 C C . ALA A 1 302 ? 3.902 21.294 2.175 1.00 54.56 302 ALA A C 1
ATOM 2345 O O . ALA A 1 302 ? 3.819 21.507 3.385 1.00 54.56 302 ALA A O 1
ATOM 2346 N N . ILE A 1 303 ? 3.830 22.256 1.246 1.00 42.78 303 ILE A N 1
ATOM 2347 C CA . ILE A 1 303 ? 3.481 23.670 1.464 1.00 42.78 303 ILE A CA 1
ATOM 2348 C C . ILE A 1 303 ? 1.986 23.836 1.194 1.00 42.78 303 ILE A C 1
ATOM 2350 O O . ILE A 1 303 ? 1.334 24.551 1.984 1.00 42.78 303 ILE A O 1
#

Organism: NCBI:txid1486918

InterPro domains:
  IPR036259 MFS transporter superfamily [SSF103473] (2-273)
  IPR039309 Biopterin transporter family [PF03092] (5-300)
  IPR039309 Biopterin transporter family [PTHR31585] (5-289)

Nearest PDB structures (foldseek):
  6ghj-assembly1_A  TM=6.080E-01  e=2.354E-01  Streptococcus thermophilus LMG 18311
  5oxm-assembly1_A  TM=6.062E-01  e=3.477E-01  Streptococcus thermophilus LMG 18311
  6fmr-assembly1_A  TM=6.220E-01  e=7.583E-01  Streptococcus thermophilus LMG 18311
  6eia-assembly1_A  TM=4.553E-01  e=3.792E-01  Streptococcus thermophilus
  7l16-assembly1_A  TM=4.172E-01  e=1.170E+00  Salmonella enterica subsp. enterica serovar Typhimurium str. LT2

Secondary structure (DSSP, 8-state):
--HHHHHHTS---HHHHHHHHHHHHHHHHTHHHHHHHHHHS-BTTBSSHHHHHHHHHHHHHHHHHHHH--PPTT-HHHHHHHHHHHHHHHHHHHH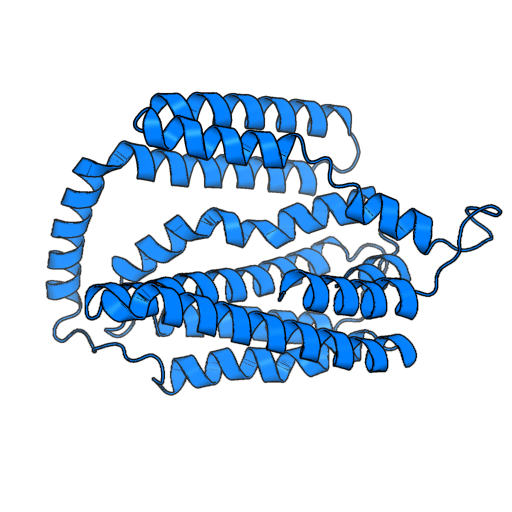HHHHHHHHHHHH-GGGHHHHHHHHHHHHHHHHHHHHHHHHHHHHTT-THHHHHHHHHHHHHHHHHHHTT-S--PPPSSHHHHHHHHHHHHHHHHHHSHHHHHHHHHHHHHHHHHHHHHHH--S-HHHHHHHHHHHHHHHHHHHHHHS-HHHHHHHHHHHHHHHHS---HHHHHHHHH--TTT-TTS----HHIIIIIHHHHHHHHT--

Solvent-accessible surface area (backbone atoms only — not comparable to full-atom values): 16114 Å² total; per-residue (Å²): 131,68,60,68,54,41,45,72,52,38,60,46,50,60,67,55,50,54,43,44,49,53,43,22,49,46,42,59,64,41,39,69,58,53,54,51,48,26,70,49,52,54,51,98,28,27,41,50,47,52,59,38,23,53,34,20,50,51,14,30,52,22,36,46,52,58,36,72,52,86,64,47,71,85,44,60,68,62,55,35,53,28,45,25,37,36,32,37,17,51,34,46,43,49,54,52,50,50,55,53,53,51,56,51,26,70,76,40,62,92,50,34,68,59,54,54,52,49,52,53,49,53,52,49,53,52,50,50,51,54,38,58,57,42,45,61,26,59,75,67,72,42,60,47,53,51,35,56,61,46,34,61,62,35,45,44,50,27,48,44,34,70,69,54,70,61,93,67,78,72,47,87,50,51,66,61,52,33,50,50,47,42,51,53,45,50,51,51,42,69,75,42,38,46,56,51,54,47,49,53,49,50,32,51,54,53,46,51,50,34,49,48,53,69,72,53,82,83,52,68,68,57,56,49,52,51,50,54,51,49,54,50,52,52,56,53,50,39,64,74,42,38,62,68,73,58,24,52,54,53,48,52,55,48,49,53,55,68,69,50,74,79,50,63,56,58,51,50,46,54,37,52,43,56,58,91,83,41,73,90,49,77,55,44,51,66,60,55,61,63,32,53,50,48,50,51,52,54,56,64,71,72,107

pLDDT: mean 78.76, std 9.36, range [42.19, 92.94]